Protein AF-A0A0F8JEM4-F1 (afdb_monomer)

Nearest PDB structures (foldseek):
  5ujd-assembly1_B  TM=5.977E-01  e=8.304E-04  Staphylococcus pseudintermedius
  6nr6-assembly1_A  TM=5.386E-01  e=4.909E-03  Staphylococcus pseudintermedius
  8y1j-assembly1_B-2  TM=1.991E-01  e=2.876E+00  Pseudomonas aeruginosa PAO1
  1erh-assembly1_A  TM=2.688E-01  e=7.666E+00  Homo sapiens
  6nf8-assembly1_F  TM=1.540E-01  e=3.456E+00  Bos taurus

InterPro domains:
  IPR008323 Uncharacterised conserved protein UCP033563 [PF06245] (2-148)
  IPR008323 Uncharacterised conserved protein UCP033563 [PTHR36454] (2-217)

pLDDT: mean 83.75, std 14.73, range [36.19, 97.44]

Sequence (221 aa):
MEDGGHIKGFKISDRNVLEEISKKIESFGILLAGDGNHSLAAAKSFWETIKKTVPDNHPARYALVELVNIHDPGLTFEPIHRLVRGINPEKLLERFDAKIVESSLFNSGTECENKPEAGHSIEFITKNRRGFLIFDKPKHDLEVETLDEIIDDYAVEYEHDPEVVEKLGKEPESIGFFLPPLKRNEFFALIKKKGILPRKSFSLGKENEKRYYIEARRIMQ

Structure (mmCIF, N/CA/C/O backbone):
data_AF-A0A0F8JEM4-F1
#
_entry.id   AF-A0A0F8JEM4-F1
#
loop_
_atom_site.group_PDB
_atom_site.id
_atom_site.type_symbol
_atom_site.label_atom_id
_atom_site.label_alt_id
_atom_site.label_comp_id
_atom_site.label_asym_id
_atom_site.label_entity_id
_atom_site.label_seq_id
_atom_site.pdbx_PDB_ins_code
_atom_site.Cartn_x
_atom_site.Cartn_y
_atom_site.Cartn_z
_atom_site.occupancy
_atom_site.B_iso_or_equiv
_atom_site.auth_seq_id
_atom_site.auth_comp_id
_atom_site.auth_asym_id
_atom_site.auth_atom_id
_atom_site.pdbx_PDB_model_num
ATOM 1 N N . MET A 1 1 ? 5.923 25.062 12.310 1.00 50.34 1 MET A N 1
ATOM 2 C CA . MET A 1 1 ? 4.681 25.243 11.534 1.00 50.34 1 MET A CA 1
ATOM 3 C C . MET A 1 1 ? 4.184 26.641 11.820 1.00 50.34 1 MET A C 1
ATOM 5 O O . MET A 1 1 ? 3.419 26.841 12.754 1.00 50.34 1 MET A O 1
ATOM 9 N N . GLU A 1 2 ? 4.726 27.612 11.098 1.00 45.22 2 GLU A N 1
ATOM 10 C CA . GLU A 1 2 ? 4.175 28.966 11.094 1.00 45.22 2 GLU A CA 1
ATOM 11 C C . GLU A 1 2 ? 2.869 28.885 10.276 1.00 45.22 2 GLU A C 1
ATOM 13 O O . GLU A 1 2 ? 2.840 28.187 9.266 1.00 45.22 2 GLU A O 1
ATOM 18 N N . ASP A 1 3 ? 1.769 29.445 10.788 1.00 66.06 3 ASP A N 1
ATOM 19 C CA . ASP A 1 3 ? 0.397 29.416 10.224 1.00 66.06 3 ASP A CA 1
ATOM 20 C C . ASP A 1 3 ? -0.489 28.169 10.467 1.00 66.06 3 ASP A C 1
ATOM 22 O O . ASP A 1 3 ? -1.502 27.969 9.795 1.00 66.06 3 ASP A O 1
ATOM 26 N N . GLY A 1 4 ? -0.189 27.334 11.467 1.00 65.62 4 GLY A N 1
ATOM 27 C CA . GLY A 1 4 ? -1.128 26.297 11.932 1.00 65.62 4 GLY A CA 1
ATOM 28 C C . GLY A 1 4 ? -2.286 26.851 12.778 1.00 65.62 4 GLY A C 1
ATOM 29 O O . GLY A 1 4 ? -2.071 27.642 13.694 1.00 65.62 4 GLY A O 1
ATOM 30 N N . GLY A 1 5 ? -3.524 26.42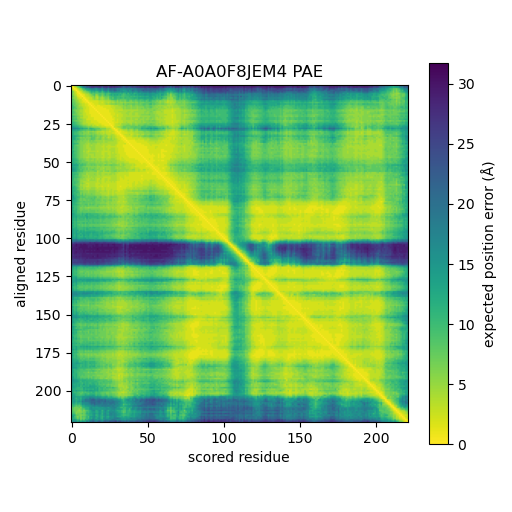4 12.498 1.00 72.12 5 GLY A N 1
ATOM 31 C CA . GLY A 1 5 ? -4.712 26.767 13.292 1.00 72.12 5 GLY A CA 1
ATOM 32 C C . GLY A 1 5 ? -4.868 25.938 14.578 1.00 72.12 5 GLY A C 1
ATOM 33 O O . GLY A 1 5 ? -4.114 25.004 14.836 1.00 72.12 5 GLY A O 1
ATOM 34 N N . HIS A 1 6 ? -5.886 26.259 15.385 1.00 70.94 6 HIS A N 1
ATOM 35 C CA . HIS A 1 6 ? -6.270 25.466 16.560 1.00 70.94 6 HIS A CA 1
ATOM 36 C C . HIS A 1 6 ? -7.566 24.713 16.282 1.00 70.94 6 HIS A C 1
ATOM 38 O O . HIS A 1 6 ? -8.540 25.305 15.817 1.00 70.94 6 HIS A O 1
ATOM 44 N N . ILE A 1 7 ? -7.608 23.435 16.649 1.00 71.38 7 ILE A N 1
ATOM 45 C CA . ILE A 1 7 ? -8.823 22.624 16.568 1.00 71.38 7 ILE A CA 1
ATOM 46 C C . ILE A 1 7 ? -9.380 22.435 17.970 1.00 71.38 7 ILE A C 1
ATOM 48 O O . ILE A 1 7 ? -8.656 22.131 18.918 1.00 71.38 7 ILE A O 1
ATOM 52 N N . LYS A 1 8 ? -10.691 22.632 18.098 1.00 75.25 8 LYS A N 1
ATOM 53 C CA . LYS A 1 8 ? -11.453 22.314 19.303 1.00 75.25 8 LYS A CA 1
ATOM 54 C C . LYS A 1 8 ? -12.477 21.251 18.941 1.00 75.25 8 LYS A C 1
ATOM 56 O O . LYS A 1 8 ? -13.153 21.366 17.924 1.00 75.25 8 LYS A O 1
ATOM 61 N N . GLY A 1 9 ? -12.582 20.235 19.785 1.00 79.62 9 GLY A N 1
ATOM 62 C CA . GLY A 1 9 ? -13.609 19.205 19.698 1.00 79.62 9 GLY A CA 1
ATOM 63 C C . GLY A 1 9 ? -14.521 19.249 20.917 1.00 79.62 9 GLY A C 1
ATOM 64 O O . GLY A 1 9 ? -14.174 19.829 21.948 1.00 79.62 9 GLY A O 1
ATOM 65 N N . PHE A 1 10 ? -15.677 18.603 20.808 1.00 82.38 10 PHE A N 1
ATOM 66 C CA . PHE A 1 10 ? -16.588 18.395 21.926 1.00 82.38 10 PHE A CA 1
ATOM 67 C C . PHE A 1 10 ? -16.647 16.909 22.251 1.00 82.38 10 PHE A C 1
ATOM 69 O O . PHE A 1 10 ? -16.785 16.071 21.361 1.00 82.38 10 PHE A O 1
ATOM 76 N N . LYS A 1 11 ? -16.574 16.577 23.541 1.00 87.00 11 LYS A N 1
ATOM 77 C CA . LYS A 1 11 ? -16.853 15.219 23.998 1.00 87.00 11 LYS A CA 1
ATOM 78 C C . LYS A 1 11 ? -18.361 14.990 23.954 1.00 87.00 11 LYS A C 1
ATOM 80 O O . LYS A 1 11 ? -19.100 15.586 24.738 1.00 87.00 11 LYS A O 1
ATOM 85 N N . ILE A 1 12 ? -18.803 14.074 23.100 1.00 88.56 12 ILE A N 1
ATOM 86 C CA . ILE A 1 12 ? -20.179 13.579 23.136 1.00 88.56 12 ILE A CA 1
ATOM 87 C C . ILE A 1 12 ? -20.345 12.783 24.435 1.00 88.56 12 ILE A C 1
ATOM 89 O O . ILE A 1 12 ? -19.696 11.760 24.636 1.00 88.56 12 ILE A O 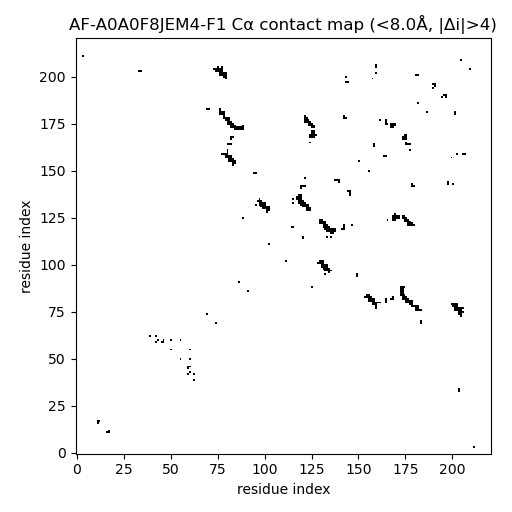1
ATOM 93 N N . SER A 1 13 ? -21.164 13.306 25.347 1.00 93.19 13 SER A N 1
ATOM 94 C CA . SER A 1 13 ? -21.448 12.676 26.648 1.00 93.19 13 SER A CA 1
ATOM 95 C C . SER A 1 13 ? -22.875 12.131 26.738 1.00 93.19 13 SER A C 1
ATOM 97 O O . SER A 1 13 ? -23.207 11.453 27.708 1.00 93.19 13 SER A O 1
ATOM 99 N N . ASP A 1 14 ? -23.712 12.419 25.738 1.00 96.00 14 ASP A N 1
ATOM 100 C CA . ASP A 1 14 ? -25.069 11.890 25.641 1.00 96.00 14 ASP A CA 1
ATOM 101 C C . ASP A 1 14 ? -25.024 10.393 25.311 1.00 96.00 14 ASP A C 1
ATOM 103 O O . ASP A 1 14 ? -24.473 9.974 24.291 1.00 96.00 14 ASP A O 1
ATOM 107 N N . ARG A 1 15 ? -25.603 9.582 26.198 1.00 95.31 15 ARG A N 1
ATOM 108 C CA . ARG A 1 15 ? -25.578 8.124 26.084 1.00 95.31 15 ARG A CA 1
ATOM 109 C C . ARG A 1 15 ? -26.401 7.608 24.905 1.00 95.31 15 ARG A C 1
ATOM 111 O O . ARG A 1 15 ? -25.970 6.654 24.268 1.00 95.31 15 ARG A O 1
ATOM 118 N N . ASN A 1 16 ? -27.534 8.234 24.597 1.00 95.81 16 ASN A N 1
ATOM 119 C CA . ASN A 1 16 ? -28.379 7.817 23.480 1.00 95.81 16 ASN A CA 1
ATOM 120 C C . ASN A 1 16 ? -27.652 8.057 22.154 1.00 95.81 16 ASN A C 1
ATOM 122 O O . ASN A 1 16 ? -27.637 7.179 21.295 1.00 95.81 16 ASN A O 1
ATOM 126 N N . VAL A 1 17 ? -26.977 9.205 22.028 1.00 94.19 17 VAL A N 1
ATOM 127 C CA . VAL A 1 17 ? -26.158 9.522 20.848 1.00 94.19 17 VAL A CA 1
ATOM 128 C C . VAL A 1 17 ? -24.998 8.534 20.705 1.00 94.19 17 VAL A C 1
ATOM 130 O O . VAL A 1 17 ? -24.750 8.027 19.613 1.00 94.19 17 VAL A O 1
ATOM 133 N N . LEU A 1 18 ? -24.295 8.212 21.798 1.00 93.00 18 LEU A N 1
ATOM 134 C CA . LEU A 1 18 ? -23.209 7.225 21.772 1.00 93.00 18 LEU A CA 1
ATOM 135 C C . LEU A 1 18 ? -23.700 5.826 21.374 1.00 93.00 18 LEU A C 1
ATOM 137 O O . LEU A 1 18 ? -23.031 5.145 20.596 1.00 93.00 18 LEU A O 1
ATOM 141 N N . GLU A 1 19 ? -24.858 5.397 21.878 1.00 95.25 19 GLU A N 1
ATOM 142 C CA . GLU A 1 19 ? -25.469 4.116 21.507 1.00 95.25 19 GLU A CA 1
ATOM 143 C C . GLU A 1 19 ? -25.895 4.092 20.032 1.00 95.25 19 GLU A C 1
ATOM 145 O O . GLU A 1 19 ? -25.700 3.081 19.355 1.00 95.25 19 GLU A O 1
ATOM 150 N N . GLU A 1 20 ? -26.428 5.196 19.504 1.00 94.81 20 GLU A N 1
ATOM 151 C CA . GLU A 1 20 ? -26.783 5.314 18.088 1.00 94.81 20 GLU A CA 1
ATOM 152 C C . GLU A 1 20 ? -25.546 5.239 17.183 1.00 94.81 20 GLU A C 1
ATOM 154 O O . GLU A 1 20 ? -25.520 4.444 16.240 1.00 94.81 20 GLU A O 1
ATOM 159 N N . ILE A 1 21 ? -24.494 6.001 17.504 1.00 90.50 21 ILE A N 1
ATOM 160 C CA . ILE A 1 21 ? -23.217 5.968 16.777 1.00 90.50 21 ILE A CA 1
ATOM 161 C C . ILE A 1 21 ? -22.624 4.556 16.814 1.00 90.50 21 ILE A C 1
ATOM 163 O O . ILE A 1 21 ? -22.232 4.032 15.773 1.00 90.50 21 ILE A O 1
ATOM 167 N N . SER A 1 22 ? -22.607 3.914 17.986 1.00 90.00 22 SER A N 1
ATOM 168 C CA . SER A 1 22 ? -22.052 2.564 18.148 1.00 90.00 22 SER A CA 1
ATOM 169 C C . SER A 1 22 ? -22.786 1.549 17.271 1.00 90.00 22 SER A C 1
ATOM 171 O O . SER A 1 22 ? -22.146 0.848 16.492 1.00 90.00 22 SER A O 1
ATOM 173 N N . LYS A 1 23 ? -24.127 1.549 17.287 1.00 92.44 23 LYS A N 1
ATOM 174 C CA . LYS A 1 23 ? -24.943 0.669 16.429 1.00 92.44 23 LYS A CA 1
ATOM 175 C C . LYS A 1 23 ? -24.674 0.892 14.940 1.00 92.44 23 LYS A C 1
ATOM 177 O O . LYS A 1 23 ? -24.667 -0.062 14.164 1.00 92.44 23 LYS A O 1
ATOM 182 N N . LYS A 1 24 ? -24.462 2.143 14.518 1.00 90.50 24 LYS A N 1
ATOM 183 C CA . LYS A 1 24 ? -24.123 2.461 13.123 1.00 90.50 24 LYS A CA 1
ATOM 184 C C . LYS A 1 24 ? -22.737 1.939 12.758 1.00 90.50 24 LYS A C 1
ATOM 186 O O . LYS A 1 24 ? -22.603 1.320 11.707 1.00 90.50 24 LYS A O 1
ATOM 191 N N . ILE A 1 25 ? -21.745 2.114 13.629 1.00 88.88 25 ILE A N 1
ATOM 192 C CA . ILE A 1 25 ? -20.387 1.601 13.407 1.00 88.88 25 ILE A CA 1
ATOM 193 C C . ILE A 1 25 ? -20.387 0.072 13.313 1.00 88.88 25 ILE A C 1
ATOM 195 O O . ILE A 1 25 ? -19.835 -0.478 12.365 1.00 88.88 25 ILE A O 1
ATOM 199 N N . GLU A 1 26 ? -21.074 -0.612 14.228 1.00 87.38 26 GLU A N 1
ATOM 200 C CA . GLU A 1 26 ? -21.223 -2.075 14.209 1.00 87.38 26 GLU A CA 1
ATOM 201 C C . GLU A 1 26 ? -21.906 -2.579 12.926 1.00 87.38 26 GLU A C 1
ATOM 203 O O . GLU A 1 26 ? -21.606 -3.673 12.448 1.00 87.38 26 GLU A O 1
ATOM 208 N N . SER A 1 27 ? -22.778 -1.766 12.318 1.00 88.62 27 SER A N 1
ATOM 209 C CA . SER A 1 27 ? -23.473 -2.116 11.074 1.00 88.62 27 SER A CA 1
ATOM 210 C C . SER A 1 27 ? -22.587 -2.071 9.822 1.00 88.62 27 SER A C 1
ATOM 212 O O . SER A 1 27 ? -22.925 -2.706 8.824 1.00 88.62 27 SER A O 1
ATOM 214 N N . PHE A 1 28 ? -21.441 -1.374 9.862 1.00 80.38 28 PHE A N 1
ATOM 215 C CA . PHE A 1 28 ? -20.513 -1.291 8.724 1.00 80.38 28 PHE A CA 1
ATOM 216 C C . PHE A 1 28 ? -19.722 -2.589 8.486 1.00 80.38 28 PHE A C 1
ATOM 218 O O . PHE A 1 28 ? -19.129 -2.766 7.421 1.00 80.38 28 PHE A O 1
ATOM 225 N N . GLY A 1 29 ? -19.733 -3.525 9.439 1.00 77.81 29 GLY A N 1
ATOM 226 C CA . GLY A 1 29 ? -19.033 -4.799 9.318 1.00 77.81 29 GLY A CA 1
ATOM 227 C C . GLY A 1 29 ? -17.535 -4.671 9.600 1.00 77.81 29 GLY A C 1
ATOM 228 O O . GLY A 1 29 ? -17.131 -4.483 10.744 1.00 77.81 29 GLY A O 1
ATOM 229 N N . ILE A 1 30 ? -16.692 -4.848 8.579 1.00 76.12 30 ILE A N 1
ATOM 230 C CA . ILE A 1 30 ? -15.234 -4.930 8.758 1.00 76.12 30 ILE A CA 1
ATOM 231 C C . ILE A 1 30 ? -14.638 -3.524 8.850 1.00 76.12 30 ILE A C 1
ATOM 233 O O . ILE A 1 30 ? -14.682 -2.762 7.886 1.00 76.12 30 ILE A O 1
ATOM 237 N N . LEU A 1 31 ? -14.008 -3.222 9.985 1.00 85.00 31 LEU A N 1
ATOM 238 C CA . LEU A 1 31 ? -13.128 -2.066 10.134 1.00 85.00 31 LEU A CA 1
ATOM 239 C C . LEU A 1 31 ? -11.699 -2.457 9.760 1.00 85.00 31 LEU A C 1
ATOM 241 O O . LEU A 1 31 ? -11.199 -3.503 10.178 1.00 85.00 31 LEU A O 1
ATOM 245 N N . LEU A 1 32 ? -11.043 -1.604 8.979 1.00 83.31 32 LEU A N 1
ATOM 246 C CA . LEU A 1 32 ? -9.670 -1.805 8.531 1.00 83.31 32 LEU A CA 1
ATOM 247 C C . LEU A 1 32 ? -8.767 -0.753 9.167 1.00 83.31 32 LEU A C 1
ATOM 249 O O . LEU A 1 32 ? -9.086 0.434 9.158 1.00 83.31 32 LEU A O 1
ATOM 253 N N . ALA A 1 33 ? -7.625 -1.190 9.691 1.00 85.25 33 ALA A N 1
ATOM 254 C CA . ALA A 1 33 ? -6.566 -0.280 10.101 1.00 85.25 33 ALA A CA 1
ATOM 255 C C . ALA A 1 33 ? -5.843 0.231 8.843 1.00 85.25 33 ALA A C 1
ATOM 257 O O . ALA A 1 33 ? -5.022 -0.475 8.255 1.00 85.25 33 ALA A O 1
ATOM 258 N N . GLY A 1 34 ? -6.213 1.434 8.393 1.00 77.31 34 GLY A N 1
ATOM 259 C CA . GLY A 1 34 ? -5.645 2.064 7.195 1.00 77.31 34 GLY A CA 1
ATOM 260 C C . GLY A 1 34 ? -4.253 2.661 7.419 1.00 77.31 34 GLY A C 1
ATOM 261 O O . GLY A 1 34 ? -3.388 2.530 6.560 1.00 77.31 34 GLY A O 1
ATOM 262 N N . ASP A 1 35 ? -4.023 3.256 8.590 1.00 79.19 35 ASP A N 1
ATOM 263 C CA . ASP A 1 35 ? -2.727 3.774 9.036 1.00 79.19 35 ASP A CA 1
ATOM 264 C C . ASP A 1 35 ? -2.530 3.486 10.537 1.00 79.19 35 ASP A C 1
ATOM 266 O O . ASP A 1 35 ? -3.470 3.123 11.247 1.00 79.19 35 ASP A O 1
ATOM 270 N N . GLY A 1 36 ? -1.294 3.583 11.028 1.00 82.38 36 GLY A N 1
ATOM 271 C CA . GLY A 1 36 ? -0.964 3.344 12.434 1.00 82.38 36 GLY A CA 1
ATOM 272 C C . GLY A 1 36 ? -0.822 1.867 12.810 1.00 82.38 36 GLY A C 1
ATOM 273 O O . GLY A 1 36 ? -0.839 1.540 13.994 1.00 82.38 36 GLY A O 1
ATOM 274 N N . ASN A 1 37 ? -0.628 0.966 11.839 1.00 85.56 37 ASN A N 1
ATOM 275 C CA . ASN A 1 37 ? -0.487 -0.480 12.078 1.00 85.56 37 ASN A CA 1
ATOM 276 C C . ASN A 1 37 ? 0.595 -0.824 13.120 1.00 85.56 37 ASN A C 1
ATOM 278 O O . ASN A 1 37 ? 0.366 -1.652 14.001 1.00 85.56 37 ASN A O 1
ATOM 282 N N . HIS A 1 38 ? 1.755 -0.159 13.066 1.00 86.75 38 HIS A N 1
ATOM 283 C CA . HIS A 1 38 ? 2.831 -0.355 14.046 1.00 86.75 38 HIS A CA 1
ATOM 284 C C . HIS A 1 38 ? 2.439 0.150 15.441 1.00 86.75 38 HIS A C 1
ATOM 286 O O . HIS A 1 38 ? 2.662 -0.546 16.430 1.00 86.75 38 HIS A O 1
ATOM 292 N N . SER A 1 39 ? 1.804 1.323 15.522 1.00 89.06 39 SER A N 1
ATOM 293 C CA . SER A 1 39 ? 1.320 1.905 16.779 1.00 89.06 39 SER A CA 1
ATOM 294 C C . SER A 1 39 ? 0.246 1.031 17.427 1.00 89.06 39 SER A C 1
ATOM 296 O O . SER A 1 39 ? 0.306 0.762 18.625 1.00 89.06 39 SER A O 1
ATOM 298 N N . LEU A 1 40 ? -0.699 0.520 16.632 1.00 91.69 40 LEU A N 1
ATOM 299 C CA . LEU A 1 40 ? -1.748 -0.385 17.094 1.00 91.69 40 LEU A CA 1
ATOM 300 C C . LEU A 1 40 ? -1.167 -1.726 17.569 1.00 91.69 40 LEU A C 1
ATOM 302 O O . LEU A 1 40 ? -1.570 -2.238 18.615 1.00 91.69 40 LEU A O 1
ATOM 306 N N . ALA A 1 41 ? -0.184 -2.275 16.848 1.00 91.94 41 ALA A N 1
ATOM 307 C CA . ALA A 1 41 ? 0.519 -3.489 17.256 1.00 91.94 41 ALA A CA 1
ATOM 308 C C . ALA A 1 41 ? 1.289 -3.297 18.575 1.00 91.94 41 ALA A C 1
ATOM 310 O O . ALA A 1 41 ? 1.207 -4.149 19.462 1.00 91.94 41 ALA A O 1
ATOM 311 N N . ALA A 1 42 ? 1.981 -2.165 18.739 1.00 93.50 42 ALA A N 1
ATOM 312 C CA . ALA A 1 42 ? 2.683 -1.821 19.973 1.00 93.50 42 ALA A CA 1
ATOM 313 C C . ALA A 1 42 ? 1.714 -1.654 21.157 1.00 93.50 42 ALA A C 1
ATOM 315 O O . ALA A 1 42 ? 1.938 -2.239 22.218 1.00 93.50 42 ALA A O 1
ATOM 316 N N . ALA A 1 43 ? 0.602 -0.935 20.963 1.00 94.19 43 ALA A N 1
ATOM 317 C CA . ALA A 1 43 ? -0.440 -0.769 21.978 1.00 94.19 43 ALA A CA 1
ATOM 318 C C . ALA A 1 43 ? -1.028 -2.120 22.414 1.00 94.19 43 ALA A C 1
ATOM 320 O O . ALA A 1 43 ? -1.155 -2.391 23.610 1.00 94.19 43 ALA A O 1
ATOM 321 N N . LYS A 1 44 ? -1.301 -3.014 21.455 1.00 95.12 44 LYS A N 1
ATOM 322 C CA . LYS A 1 44 ? -1.746 -4.382 21.741 1.00 95.12 44 LYS A CA 1
ATOM 323 C C . LYS A 1 44 ? -0.705 -5.162 22.545 1.00 95.12 44 LYS A C 1
ATOM 325 O O . LYS A 1 44 ? -1.063 -5.796 23.532 1.00 95.12 44 LYS A O 1
ATOM 330 N N . SER A 1 45 ? 0.571 -5.114 22.157 1.00 96.38 45 SER A N 1
ATOM 331 C CA . SER A 1 45 ? 1.652 -5.797 22.885 1.00 96.38 45 SER A CA 1
ATOM 332 C C . SER A 1 45 ? 1.769 -5.308 24.332 1.00 96.38 45 SER A C 1
ATOM 334 O O . SER A 1 45 ? 1.978 -6.101 25.253 1.00 96.38 45 SER A O 1
ATOM 336 N N . PHE A 1 46 ? 1.606 -4.003 24.548 1.00 95.38 46 PHE A N 1
ATOM 337 C CA . PHE A 1 46 ? 1.584 -3.424 25.884 1.00 95.38 46 PHE A CA 1
ATOM 338 C C . PHE A 1 46 ? 0.384 -3.926 26.700 1.00 95.38 46 PHE A C 1
ATOM 340 O O . PHE A 1 46 ? 0.567 -4.402 27.821 1.00 95.38 46 PHE A O 1
ATOM 347 N N . TRP A 1 47 ? -0.824 -3.906 26.126 1.00 96.88 47 TRP A N 1
ATOM 348 C CA . TRP A 1 47 ? -2.022 -4.452 26.772 1.00 96.88 47 TRP A CA 1
ATOM 349 C C . TRP A 1 47 ? -1.843 -5.918 27.181 1.00 96.88 47 TRP A C 1
ATOM 351 O O . TRP A 1 47 ? -2.120 -6.278 28.323 1.00 96.88 47 TRP A O 1
ATOM 361 N N . GLU A 1 48 ? -1.311 -6.754 26.288 1.00 97.12 48 GLU A N 1
ATOM 362 C CA . GLU A 1 48 ? -1.037 -8.170 26.560 1.00 97.12 48 GLU A CA 1
ATOM 363 C C . GLU A 1 48 ? -0.112 -8.383 27.769 1.00 97.12 48 GLU A C 1
ATOM 365 O O . GLU A 1 48 ? -0.275 -9.361 28.502 1.00 97.12 48 GLU A O 1
ATOM 370 N N . THR A 1 49 ? 0.803 -7.442 28.021 1.00 97.31 49 THR A N 1
ATOM 371 C CA . THR A 1 49 ? 1.727 -7.482 29.162 1.00 97.31 49 THR A CA 1
ATOM 372 C C . THR A 1 49 ? 1.022 -7.176 30.487 1.00 97.31 49 THR A C 1
ATOM 374 O O . THR A 1 49 ? 1.300 -7.822 31.496 1.00 97.31 49 THR A O 1
ATOM 377 N N . ILE A 1 50 ? 0.092 -6.215 30.501 1.00 97.19 50 ILE A N 1
ATOM 378 C CA . ILE A 1 50 ? -0.527 -5.718 31.743 1.00 97.19 50 ILE A CA 1
ATOM 379 C C . ILE A 1 50 ? -1.914 -6.299 32.035 1.00 97.19 50 ILE A C 1
ATOM 381 O O . ILE A 1 50 ? -2.374 -6.217 33.167 1.00 97.19 50 ILE A O 1
ATOM 385 N N . LYS A 1 51 ? -2.601 -6.911 31.063 1.00 97.06 51 LYS A N 1
ATOM 386 C CA . LYS A 1 51 ? -4.023 -7.295 31.195 1.00 97.06 51 LYS A CA 1
ATOM 387 C C . LYS A 1 51 ? -4.350 -8.241 32.355 1.00 97.06 51 LYS A C 1
ATOM 389 O O . LYS A 1 51 ? -5.499 -8.331 32.756 1.00 97.06 51 LYS A O 1
ATOM 394 N N . LYS A 1 52 ? -3.360 -8.968 32.887 1.00 97.00 52 LYS A N 1
ATOM 395 C CA . LYS A 1 52 ? -3.528 -9.856 34.055 1.00 97.00 52 LYS A CA 1
ATOM 396 C C . LYS A 1 52 ? -3.381 -9.132 35.398 1.00 97.00 52 LYS A C 1
ATOM 398 O O . LYS A 1 52 ? -3.716 -9.710 36.425 1.00 97.00 52 LYS A O 1
ATOM 403 N N . THR A 1 53 ? -2.837 -7.915 35.403 1.00 97.06 53 THR A N 1
ATOM 404 C CA . THR A 1 53 ? -2.528 -7.135 36.612 1.00 97.06 53 THR A CA 1
ATOM 405 C C . THR A 1 53 ? -3.424 -5.911 36.778 1.00 97.06 53 THR A C 1
ATOM 407 O O . THR A 1 53 ? -3.381 -5.262 37.821 1.00 97.06 53 THR A O 1
ATOM 410 N N . VAL A 1 54 ? -4.249 -5.601 35.777 1.00 97.00 54 VAL A N 1
ATOM 411 C CA . VAL A 1 54 ? -5.181 -4.470 35.786 1.00 97.00 54 VAL A CA 1
ATOM 412 C C . VAL A 1 54 ? -6.614 -4.940 35.524 1.00 97.00 54 VAL A C 1
ATOM 414 O O . VAL A 1 54 ? -6.805 -6.006 34.938 1.00 97.00 54 VAL A O 1
ATOM 417 N N . PRO A 1 55 ? -7.636 -4.162 35.927 1.00 96.19 55 PRO A N 1
ATOM 418 C CA . PRO A 1 55 ? -9.022 -4.467 35.598 1.00 96.19 55 PRO A CA 1
ATOM 419 C C . PRO A 1 55 ? -9.280 -4.515 34.090 1.00 96.19 55 PRO A C 1
ATOM 421 O O . PRO A 1 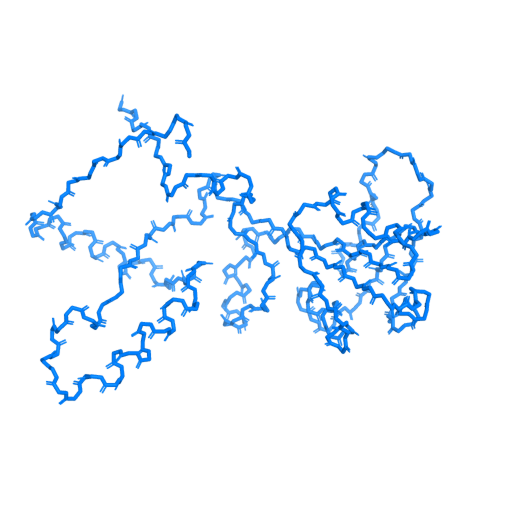55 ? -8.689 -3.774 33.305 1.00 96.19 55 PRO A O 1
ATOM 424 N N . ASP A 1 56 ? -10.267 -5.312 33.700 1.00 91.44 56 ASP A N 1
ATOM 425 C CA . ASP A 1 56 ? -10.681 -5.501 32.310 1.00 91.44 56 ASP A CA 1
ATOM 426 C C . ASP A 1 56 ? -11.115 -4.215 31.593 1.00 91.44 56 ASP A C 1
ATOM 428 O O . ASP A 1 56 ? -11.086 -4.162 30.368 1.00 91.44 56 ASP A O 1
ATOM 432 N N . ASN A 1 57 ? -11.532 -3.181 32.321 1.00 92.44 57 ASN A N 1
ATOM 433 C CA . ASN A 1 57 ? -11.950 -1.891 31.770 1.00 92.44 57 ASN A CA 1
ATOM 434 C C . ASN A 1 57 ? -10.827 -0.837 31.768 1.00 92.44 57 ASN A C 1
ATOM 436 O O . ASN A 1 57 ? -11.102 0.342 31.541 1.00 92.44 57 ASN A O 1
ATOM 440 N N . HIS A 1 58 ? -9.579 -1.238 32.025 1.00 95.94 58 HIS A N 1
ATOM 441 C CA . HIS A 1 58 ? -8.434 -0.336 32.024 1.00 95.94 58 HIS A CA 1
ATOM 442 C C . HIS A 1 58 ? -8.283 0.371 30.657 1.00 95.94 58 HIS A C 1
ATOM 444 O O . HIS A 1 58 ? -8.390 -0.294 29.623 1.00 95.94 58 HIS A O 1
ATOM 450 N N . PRO A 1 59 ? -7.981 1.687 30.604 1.00 93.62 59 PRO A N 1
ATOM 451 C CA . PRO A 1 59 ? -7.923 2.450 29.350 1.00 93.62 59 PRO A CA 1
ATOM 452 C C . PRO A 1 59 ? -7.007 1.853 28.276 1.00 93.62 59 PRO A C 1
ATOM 454 O O . PRO A 1 59 ? -7.332 1.909 27.098 1.00 93.62 59 PRO A O 1
ATOM 457 N N . ALA A 1 60 ? -5.904 1.218 28.682 1.00 93.88 60 ALA A N 1
ATOM 458 C CA . ALA A 1 60 ? -4.963 0.553 27.775 1.00 93.88 60 ALA A CA 1
ATOM 459 C C . ALA A 1 60 ? -5.551 -0.637 26.987 1.00 93.88 60 ALA A C 1
ATOM 461 O O . ALA A 1 60 ? -4.913 -1.103 26.049 1.00 93.88 60 ALA A O 1
ATOM 462 N N . ARG A 1 61 ? -6.743 -1.137 27.346 1.00 94.75 61 ARG A N 1
ATOM 463 C CA . ARG A 1 61 ? -7.477 -2.127 26.539 1.00 94.75 61 ARG A CA 1
ATOM 464 C C . ARG A 1 61 ? -7.986 -1.540 25.223 1.00 94.75 61 ARG A C 1
ATOM 466 O O . ARG A 1 61 ? -8.251 -2.284 24.281 1.00 94.75 61 ARG A O 1
ATOM 473 N N . TYR A 1 62 ? -8.153 -0.225 25.169 1.00 92.31 62 TYR A N 1
ATOM 474 C CA . TYR A 1 62 ? -8.719 0.481 24.034 1.00 92.31 62 TYR A CA 1
ATOM 475 C C . TYR A 1 62 ? -7.616 1.223 23.280 1.00 92.31 62 TYR A C 1
ATOM 477 O O . TYR A 1 62 ? -6.679 1.750 23.879 1.00 92.31 62 TYR A O 1
ATOM 485 N N . ALA A 1 63 ? -7.747 1.287 21.959 1.00 91.38 63 ALA A N 1
ATOM 486 C CA . ALA A 1 63 ? -6.940 2.157 21.118 1.00 91.38 63 ALA A CA 1
ATOM 487 C C . ALA A 1 63 ? -7.801 3.336 20.666 1.00 91.38 63 ALA A C 1
ATOM 489 O O . ALA A 1 63 ? -8.952 3.149 20.266 1.00 91.38 63 ALA A O 1
ATOM 490 N N . LEU A 1 64 ? -7.246 4.546 20.730 1.00 88.44 64 LEU A N 1
ATOM 491 C CA . LEU A 1 64 ? -7.864 5.697 20.088 1.00 88.44 64 LEU A CA 1
ATOM 492 C C . LEU A 1 64 ? -7.720 5.532 18.575 1.00 88.44 64 LEU A C 1
ATOM 494 O O . LEU A 1 64 ? -6.619 5.283 18.086 1.00 88.44 64 LEU A O 1
ATOM 498 N N . VAL A 1 65 ? -8.830 5.664 17.858 1.00 87.94 65 VAL A N 1
ATOM 499 C CA . VAL A 1 65 ? -8.874 5.550 16.401 1.00 87.94 65 VAL A CA 1
ATOM 500 C C . VAL A 1 65 ? -9.603 6.743 15.807 1.00 87.94 65 VAL A C 1
ATOM 502 O O . VAL A 1 65 ? -10.510 7.302 16.424 1.00 87.94 65 VAL A O 1
ATOM 505 N N . GLU A 1 66 ? -9.222 7.090 14.587 1.00 86.31 66 GLU A N 1
ATOM 506 C CA . GLU A 1 66 ? -9.993 7.965 13.718 1.00 86.31 66 GLU A CA 1
ATOM 507 C C . GLU A 1 66 ? -10.746 7.097 12.711 1.00 86.31 66 GLU A C 1
ATOM 509 O O . GLU A 1 66 ? -10.148 6.274 12.013 1.00 86.31 66 GLU A O 1
ATOM 514 N N . LEU A 1 67 ? -12.071 7.240 12.664 1.00 85.94 67 LEU A N 1
ATOM 515 C CA . LEU A 1 67 ? -12.889 6.507 11.708 1.00 85.94 67 LEU A CA 1
ATOM 516 C C . LEU A 1 67 ? -12.994 7.314 10.415 1.00 85.94 67 LEU A C 1
ATOM 518 O O . LEU A 1 67 ? -13.643 8.358 10.380 1.00 85.94 67 LEU A O 1
ATOM 522 N N . VAL A 1 68 ? -12.381 6.797 9.353 1.00 84.31 68 VAL A N 1
ATOM 523 C CA . VAL A 1 68 ? -12.319 7.458 8.047 1.00 84.31 68 VAL A CA 1
ATOM 524 C C . VAL A 1 68 ? -13.199 6.722 7.042 1.00 84.31 68 VAL A C 1
ATOM 526 O O . VAL A 1 68 ? -13.159 5.495 6.931 1.00 84.31 68 VAL A O 1
ATOM 529 N N . ASN A 1 69 ? -13.983 7.477 6.271 1.00 83.31 69 ASN A N 1
ATOM 530 C CA . ASN A 1 69 ? -14.678 6.937 5.109 1.00 83.31 69 ASN A CA 1
ATOM 531 C C . ASN A 1 69 ? -13.689 6.805 3.945 1.00 83.31 69 ASN A C 1
ATOM 533 O O . ASN A 1 69 ? -13.299 7.807 3.352 1.00 83.31 69 ASN A O 1
ATOM 537 N N . ILE A 1 70 ? -13.321 5.579 3.567 1.00 81.06 70 ILE A N 1
ATOM 538 C CA . ILE A 1 70 ? -12.359 5.366 2.473 1.00 81.06 70 ILE A CA 1
ATOM 539 C C . ILE A 1 70 ? -12.874 5.819 1.096 1.00 81.06 70 ILE A C 1
ATOM 541 O O . ILE A 1 70 ? -12.107 5.936 0.141 1.00 81.06 70 ILE A O 1
ATOM 545 N N . HIS A 1 71 ? -14.185 6.041 0.980 1.00 80.06 71 HIS A N 1
ATOM 546 C CA . HIS A 1 71 ? -14.811 6.571 -0.226 1.00 80.06 71 HIS A CA 1
ATOM 547 C C . HIS A 1 71 ? -14.797 8.103 -0.271 1.00 80.06 71 HIS A C 1
ATOM 549 O O . HIS A 1 71 ? -15.252 8.670 -1.263 1.00 80.06 71 HIS A O 1
ATOM 555 N N . ASP A 1 72 ? -14.283 8.779 0.763 1.00 82.00 72 ASP A N 1
ATOM 556 C CA . ASP A 1 72 ? -14.141 10.231 0.750 1.00 82.00 72 ASP A CA 1
ATOM 557 C C . ASP A 1 72 ? -13.221 10.658 -0.412 1.00 82.00 72 ASP A C 1
ATOM 559 O O . ASP A 1 72 ? -12.120 10.116 -0.567 1.00 82.00 72 ASP A O 1
ATOM 563 N N . PRO A 1 73 ? -13.640 11.599 -1.276 1.00 78.81 73 PRO A N 1
ATOM 564 C CA . PRO A 1 73 ? -12.821 12.047 -2.399 1.00 78.81 73 PRO A CA 1
ATOM 565 C C . PRO A 1 73 ? -11.482 12.650 -1.955 1.00 78.81 73 PRO A C 1
ATOM 567 O O . PRO A 1 73 ? -10.519 12.546 -2.712 1.00 78.81 73 PRO A O 1
ATOM 570 N N . GLY A 1 74 ? -11.412 13.216 -0.745 1.00 77.00 74 GLY A N 1
ATOM 571 C CA . GLY A 1 74 ? -10.202 13.763 -0.133 1.00 77.00 74 GLY A CA 1
ATOM 572 C C . GLY A 1 74 ? -9.200 12.715 0.352 1.00 77.00 74 GLY A C 1
ATOM 573 O O . GLY A 1 74 ? -8.079 13.080 0.679 1.00 77.00 74 GLY A O 1
ATOM 574 N N . LEU A 1 75 ? -9.560 11.428 0.370 1.00 77.94 75 LEU A N 1
ATOM 575 C CA . LEU A 1 75 ? -8.623 10.348 0.666 1.00 77.94 75 LEU A CA 1
ATOM 576 C C . LEU A 1 75 ? -8.112 9.727 -0.638 1.00 77.94 75 LEU A C 1
ATOM 578 O O . LEU A 1 75 ? -8.853 9.028 -1.335 1.00 77.94 75 LEU A O 1
ATOM 582 N N . THR A 1 76 ? -6.848 9.965 -0.979 1.00 81.75 76 THR A N 1
ATOM 583 C CA . THR A 1 76 ? -6.203 9.343 -2.142 1.00 81.75 76 THR A CA 1
ATOM 584 C C . THR A 1 76 ? -5.340 8.152 -1.731 1.00 81.75 76 THR A C 1
ATOM 586 O O . THR A 1 76 ? -4.737 8.141 -0.657 1.00 81.75 76 THR A O 1
ATOM 589 N N . PHE A 1 77 ? -5.317 7.119 -2.580 1.00 85.50 77 PHE A N 1
ATOM 590 C CA . PHE A 1 77 ? -4.362 6.018 -2.477 1.00 85.50 77 PHE A CA 1
ATOM 591 C C . PHE A 1 77 ? -3.195 6.329 -3.402 1.00 85.50 77 PHE A C 1
ATOM 593 O O . PHE A 1 77 ? -3.302 6.155 -4.616 1.00 85.50 77 PHE A O 1
ATOM 600 N N . GLU A 1 78 ? -2.104 6.804 -2.820 1.00 87.62 78 GLU A N 1
ATOM 601 C CA . GLU A 1 78 ? -0.886 7.099 -3.564 1.00 87.62 78 GLU A CA 1
ATOM 602 C C . GLU A 1 78 ? 0.005 5.849 -3.587 1.00 87.62 78 GLU A C 1
ATOM 604 O O . GLU A 1 78 ? 0.171 5.199 -2.546 1.00 87.62 78 GLU A O 1
ATOM 609 N N . PRO A 1 79 ? 0.573 5.467 -4.741 1.00 90.62 79 PRO A N 1
ATOM 610 C CA . PRO A 1 79 ? 1.535 4.377 -4.795 1.00 90.62 79 PRO A CA 1
ATOM 611 C C . PRO A 1 79 ? 2.796 4.735 -3.998 1.00 90.62 79 PRO A C 1
ATOM 613 O O . PRO A 1 79 ? 3.103 5.899 -3.749 1.00 90.62 79 PRO A O 1
ATOM 616 N N . ILE A 1 80 ? 3.540 3.712 -3.588 1.00 92.62 80 ILE A N 1
ATOM 617 C CA . ILE A 1 80 ? 4.883 3.889 -3.032 1.00 92.62 80 ILE A CA 1
ATOM 618 C C . ILE A 1 80 ? 5.844 3.282 -4.036 1.00 92.62 80 ILE A C 1
ATOM 620 O O . ILE A 1 80 ? 5.861 2.071 -4.219 1.00 92.62 80 ILE A O 1
ATOM 624 N N . HIS A 1 81 ? 6.620 4.111 -4.707 1.00 95.56 81 HIS A N 1
ATOM 625 C CA . HIS A 1 81 ? 7.585 3.701 -5.712 1.00 95.56 81 HIS A CA 1
ATOM 626 C C . HIS A 1 81 ? 8.822 3.051 -5.076 1.00 95.56 81 HIS A C 1
ATOM 628 O O . HIS A 1 81 ? 9.036 3.148 -3.863 1.00 95.56 81 HIS A O 1
ATOM 634 N N . ARG A 1 82 ? 9.619 2.347 -5.889 1.00 96.69 82 ARG A N 1
ATOM 635 C CA . ARG A 1 82 ? 10.834 1.652 -5.435 1.00 96.69 82 ARG A CA 1
ATOM 636 C C . ARG A 1 82 ? 12.059 2.235 -6.113 1.00 96.69 82 ARG A C 1
ATOM 638 O O . ARG A 1 82 ? 12.043 2.464 -7.320 1.00 96.69 82 ARG A O 1
ATOM 645 N N . LEU A 1 83 ? 13.130 2.413 -5.356 1.00 96.69 83 LEU A N 1
ATOM 646 C CA . LEU A 1 83 ? 14.442 2.758 -5.882 1.00 96.69 83 LEU A CA 1
ATOM 647 C C . LEU A 1 83 ? 15.453 1.724 -5.386 1.00 96.69 83 LEU A C 1
ATOM 649 O O . LEU A 1 83 ? 15.509 1.424 -4.196 1.00 96.69 83 LEU A O 1
ATOM 653 N N . VAL A 1 84 ? 16.246 1.171 -6.299 1.00 96.75 84 VAL A N 1
ATOM 654 C CA . VAL A 1 84 ? 17.304 0.207 -5.977 1.00 96.75 84 VAL A CA 1
ATOM 655 C C . VAL A 1 84 ? 18.633 0.775 -6.455 1.00 96.75 84 VAL A C 1
ATOM 657 O O . VAL A 1 84 ? 18.746 1.186 -7.610 1.00 96.75 84 VAL A O 1
ATOM 660 N N . ARG A 1 85 ? 19.629 0.813 -5.565 1.00 94.44 85 ARG A N 1
ATOM 661 C CA . ARG A 1 85 ? 20.954 1.412 -5.803 1.00 94.44 85 ARG A CA 1
ATOM 662 C C . ARG A 1 85 ? 22.077 0.390 -5.660 1.00 94.44 85 ARG A C 1
ATOM 664 O O . ARG A 1 85 ? 21.911 -0.642 -5.013 1.00 94.44 85 ARG A O 1
ATOM 671 N N . GLY A 1 86 ? 23.246 0.725 -6.203 1.00 93.44 86 GLY A N 1
ATOM 672 C CA . GLY A 1 86 ? 24.462 -0.083 -6.083 1.00 93.44 86 GLY A CA 1
ATOM 673 C C . GLY A 1 86 ? 24.378 -1.401 -6.853 1.00 93.44 86 GLY A C 1
ATOM 674 O O . GLY A 1 86 ? 25.000 -2.389 -6.464 1.00 93.44 86 GLY A O 1
ATOM 675 N N . ILE A 1 87 ? 23.574 -1.434 -7.919 1.00 94.06 87 ILE A N 1
ATOM 676 C CA . ILE A 1 87 ? 23.348 -2.622 -8.745 1.00 94.06 87 ILE A CA 1
ATOM 677 C C . ILE A 1 87 ? 23.598 -2.314 -10.215 1.00 94.06 87 ILE A C 1
ATOM 679 O O . ILE A 1 87 ? 23.602 -1.164 -10.639 1.00 94.06 87 ILE A O 1
ATOM 683 N N . ASN A 1 88 ? 23.790 -3.357 -11.022 1.00 94.75 88 ASN A N 1
ATOM 684 C CA . ASN A 1 88 ? 23.770 -3.219 -12.474 1.00 94.75 88 ASN A CA 1
ATOM 685 C C . ASN A 1 88 ? 22.307 -3.317 -12.955 1.00 94.75 88 ASN A C 1
ATOM 687 O O . ASN A 1 88 ? 21.742 -4.412 -12.862 1.00 94.75 88 ASN A O 1
ATOM 691 N N . PRO A 1 89 ? 21.695 -2.228 -13.468 1.00 94.19 89 PRO A N 1
ATOM 692 C CA . PRO A 1 89 ? 20.275 -2.227 -13.819 1.00 94.19 89 PRO A CA 1
ATOM 693 C C . PRO A 1 89 ? 19.924 -3.234 -14.907 1.00 94.19 89 PRO A C 1
ATOM 695 O O . PRO A 1 89 ? 18.890 -3.881 -14.820 1.00 94.19 89 PRO A O 1
ATOM 698 N N . GLU A 1 90 ? 20.808 -3.431 -15.885 1.00 93.19 90 GLU A N 1
ATOM 699 C CA . GLU A 1 90 ? 20.594 -4.378 -16.983 1.00 93.19 90 GLU A CA 1
ATOM 700 C C . GLU A 1 90 ? 20.510 -5.814 -16.460 1.00 93.19 90 GLU A C 1
ATOM 702 O O . GLU A 1 90 ? 19.577 -6.543 -16.784 1.00 93.19 90 GLU A O 1
ATOM 707 N N . LYS A 1 91 ? 21.419 -6.187 -15.549 1.00 93.94 91 LYS A N 1
ATOM 708 C CA . LYS A 1 91 ? 21.384 -7.508 -14.905 1.00 93.94 91 LYS A CA 1
ATOM 709 C C . LYS A 1 91 ? 20.132 -7.714 -14.062 1.00 93.94 91 LYS A C 1
ATOM 711 O O . LYS A 1 91 ? 19.665 -8.841 -13.958 1.00 93.94 91 LYS A O 1
ATOM 716 N N . LEU A 1 92 ? 19.622 -6.662 -13.417 1.00 94.25 92 LEU A N 1
ATOM 717 C CA . LEU A 1 92 ? 18.377 -6.763 -12.659 1.00 94.25 92 LEU A CA 1
ATOM 718 C C . LEU A 1 92 ? 17.177 -6.906 -13.602 1.00 94.25 92 LEU A C 1
ATOM 720 O O . LEU A 1 92 ? 16.331 -7.762 -13.367 1.00 94.25 92 LEU A O 1
ATOM 724 N N . LEU A 1 93 ? 17.136 -6.127 -14.687 1.00 93.56 93 LEU A N 1
ATOM 725 C CA . LEU A 1 93 ? 16.093 -6.203 -15.710 1.00 93.56 93 LEU A CA 1
ATOM 726 C C . LEU A 1 93 ? 16.013 -7.598 -16.353 1.00 93.56 93 LEU A C 1
ATOM 728 O O . LEU A 1 93 ? 14.916 -8.097 -16.573 1.00 93.56 93 LEU A O 1
ATOM 732 N N . GLU A 1 94 ? 17.151 -8.263 -16.570 1.00 92.88 94 GLU A N 1
ATOM 733 C CA . GLU A 1 94 ? 17.221 -9.649 -17.063 1.00 92.88 94 GLU A CA 1
ATOM 734 C C . GLU A 1 94 ? 16.607 -10.690 -16.108 1.00 92.88 94 GLU A C 1
ATOM 736 O O . GLU A 1 94 ? 16.267 -11.789 -16.546 1.00 92.88 94 GLU A O 1
ATOM 741 N N . ARG A 1 95 ? 16.454 -10.383 -14.808 1.00 93.06 95 ARG A N 1
ATOM 742 C CA . ARG A 1 95 ? 15.813 -11.304 -13.847 1.00 93.06 95 ARG A CA 1
ATOM 743 C C . ARG A 1 95 ? 14.292 -11.321 -13.970 1.00 93.06 95 ARG A 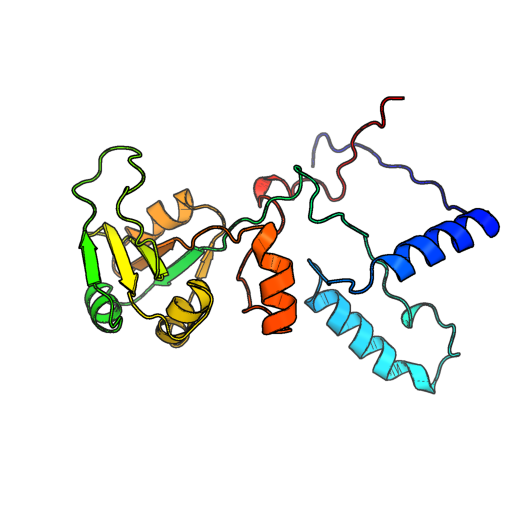C 1
ATOM 745 O O . ARG A 1 95 ? 13.670 -12.260 -13.476 1.00 93.06 95 ARG A O 1
ATOM 752 N N . PHE A 1 96 ? 13.692 -10.305 -14.587 1.00 91.38 96 PHE A N 1
ATOM 753 C CA . PHE A 1 96 ? 12.250 -10.265 -14.793 1.00 91.38 96 PHE A CA 1
ATOM 754 C C . PHE A 1 96 ? 11.876 -11.114 -16.008 1.00 91.38 96 PHE A C 1
ATOM 756 O O . PHE A 1 96 ? 12.298 -10.829 -17.127 1.00 91.38 96 PHE A O 1
ATOM 763 N N . ASP A 1 97 ? 11.018 -12.115 -15.804 1.00 89.12 97 ASP A N 1
ATOM 764 C CA . ASP A 1 97 ? 10.343 -12.841 -16.891 1.00 89.12 97 ASP A CA 1
ATOM 765 C C . ASP A 1 97 ? 9.207 -11.974 -17.468 1.00 89.12 97 ASP A C 1
ATOM 767 O O . ASP A 1 97 ? 8.018 -12.265 -17.331 1.00 89.12 97 ASP A O 1
ATOM 771 N N . ALA A 1 98 ? 9.591 -10.817 -18.011 1.00 89.50 98 ALA A N 1
ATOM 772 C CA . ALA A 1 98 ? 8.705 -9.773 -18.498 1.00 89.50 98 ALA A CA 1
ATOM 773 C C . ALA A 1 98 ? 9.133 -9.314 -19.888 1.00 89.50 98 ALA A C 1
ATOM 775 O O . ALA A 1 98 ? 10.320 -9.226 -20.214 1.00 89.50 98 ALA A O 1
ATOM 776 N N . LYS A 1 99 ? 8.154 -8.929 -20.703 1.00 90.00 99 LYS A N 1
ATOM 777 C CA . LYS A 1 99 ? 8.437 -8.245 -21.958 1.00 90.00 99 LYS A CA 1
ATOM 778 C C . LYS A 1 99 ? 8.814 -6.800 -21.648 1.00 90.00 99 LYS A C 1
ATOM 780 O O . LYS A 1 99 ? 7.994 -6.044 -21.130 1.00 90.00 99 LYS A O 1
ATOM 785 N N . ILE A 1 100 ? 10.035 -6.411 -22.009 1.00 90.56 100 ILE A N 1
ATOM 786 C CA . ILE A 1 100 ? 10.482 -5.025 -21.882 1.00 90.56 100 ILE A CA 1
ATOM 787 C C . ILE A 1 100 ? 10.046 -4.233 -23.114 1.00 90.56 100 ILE A C 1
ATOM 789 O O . ILE A 1 100 ? 10.433 -4.551 -24.240 1.00 90.56 100 ILE A O 1
ATOM 793 N N . VAL A 1 101 ? 9.246 -3.192 -22.893 1.00 89.56 101 VAL A N 1
ATOM 794 C CA . VAL A 1 101 ? 8.849 -2.227 -23.923 1.00 89.56 101 VAL A CA 1
ATOM 795 C C . VAL A 1 101 ? 9.504 -0.894 -23.594 1.00 89.56 101 VAL A C 1
ATOM 797 O O . VAL A 1 101 ? 9.118 -0.228 -22.636 1.00 89.56 101 VAL A O 1
ATOM 800 N N . GLU A 1 102 ? 10.517 -0.511 -24.368 1.00 86.56 102 GLU A N 1
ATOM 801 C CA . GLU A 1 102 ? 11.146 0.804 -24.230 1.00 86.56 102 GLU A CA 1
ATOM 802 C C . GLU A 1 102 ? 10.153 1.901 -24.610 1.00 86.56 102 GLU A C 1
ATOM 804 O O . GLU A 1 102 ? 9.517 1.845 -25.666 1.00 86.56 102 GLU A O 1
ATOM 809 N N . SER A 1 103 ? 10.053 2.920 -23.761 1.00 79.00 103 SER A N 1
ATOM 810 C CA . SER A 1 103 ? 9.346 4.142 -24.111 1.00 79.00 103 SER A CA 1
ATOM 811 C C . SER A 1 103 ? 10.250 4.933 -25.048 1.00 79.00 103 SER A C 1
ATOM 813 O O . SER A 1 103 ? 11.367 5.312 -24.685 1.00 79.00 103 SER A O 1
ATOM 815 N N . SER A 1 104 ? 9.816 5.131 -26.292 1.00 54.47 104 SER A N 1
ATOM 816 C CA . SER A 1 104 ? 10.603 5.856 -27.281 1.00 54.47 104 SER A CA 1
ATOM 817 C C . SER A 1 104 ? 10.760 7.320 -26.856 1.00 54.47 104 SER A C 1
ATOM 819 O O . SER A 1 104 ? 9.892 8.134 -27.142 1.00 54.47 104 SER A O 1
ATOM 821 N N . LEU A 1 105 ? 11.909 7.619 -26.234 1.00 48.06 105 LEU A N 1
ATOM 822 C CA . LEU A 1 105 ? 12.521 8.937 -26.022 1.00 48.06 105 LEU A CA 1
ATOM 823 C C . LEU A 1 105 ? 11.727 9.911 -25.141 1.00 48.06 105 LEU A C 1
ATOM 825 O O . LEU A 1 105 ? 10.719 10.429 -25.584 1.00 48.06 105 LEU A O 1
ATOM 829 N N . PHE A 1 106 ? 12.270 10.234 -23.957 1.00 44.59 106 PHE A N 1
ATOM 830 C CA . PHE A 1 106 ? 12.533 11.585 -23.397 1.00 44.59 106 PHE A CA 1
ATOM 831 C C . PHE A 1 106 ? 11.605 12.794 -23.694 1.00 44.59 106 PHE A C 1
ATOM 833 O O . PHE A 1 106 ? 11.977 13.921 -23.380 1.00 44.59 106 PHE A O 1
ATOM 840 N N . ASN A 1 107 ? 10.397 12.609 -24.214 1.00 36.19 107 ASN A N 1
ATOM 841 C CA . ASN A 1 107 ? 9.481 13.657 -24.627 1.00 36.19 107 ASN A CA 1
ATOM 842 C C . ASN A 1 107 ? 8.093 13.367 -24.059 1.00 36.19 107 ASN A C 1
ATOM 844 O O . ASN A 1 107 ? 7.361 12.507 -24.534 1.00 36.19 107 ASN A O 1
ATOM 848 N N . SER A 1 108 ? 7.769 14.150 -23.031 1.00 39.88 108 SER A N 1
ATOM 849 C CA . SER A 1 108 ? 6.425 14.598 -22.660 1.00 39.88 108 SER A CA 1
ATOM 850 C C . SER A 1 108 ? 5.307 13.550 -22.653 1.00 39.88 108 SER A C 1
ATOM 852 O O . SER A 1 108 ? 4.653 13.314 -23.668 1.00 39.88 108 SER A O 1
ATOM 854 N N . GLY A 1 109 ? 4.998 13.059 -21.450 1.00 38.50 109 GLY A N 1
ATOM 855 C CA . GLY A 1 109 ? 3.620 13.005 -20.943 1.00 38.50 109 GLY A CA 1
ATOM 856 C C . GLY A 1 109 ? 2.589 12.222 -21.754 1.00 38.50 109 GLY A C 1
ATOM 857 O O . GLY A 1 109 ? 1.399 12.479 -21.606 1.00 38.50 109 GLY A O 1
ATOM 858 N N . THR A 1 110 ? 3.011 11.294 -22.604 1.00 37.06 110 THR A N 1
ATOM 859 C CA . THR A 1 110 ? 2.097 10.384 -23.286 1.00 37.06 110 THR A CA 1
ATOM 860 C C . THR A 1 110 ? 1.992 9.137 -22.432 1.00 37.06 110 THR A C 1
ATOM 862 O O . THR A 1 110 ? 2.919 8.330 -22.353 1.00 37.06 110 THR A O 1
ATOM 865 N N . GLU A 1 111 ? 0.864 9.023 -21.730 1.00 42.00 111 GLU A N 1
ATOM 866 C CA . GLU A 1 111 ? 0.404 7.761 -21.167 1.00 42.00 111 GLU A CA 1
ATOM 867 C C . GLU A 1 111 ? 0.582 6.693 -22.249 1.00 42.00 111 GLU A C 1
ATOM 869 O O . GLU A 1 111 ? 0.005 6.799 -23.330 1.00 42.00 111 GLU A O 1
ATOM 874 N N . CYS A 1 112 ? 1.455 5.711 -22.017 1.00 40.56 112 CYS A N 1
ATOM 875 C CA . CYS A 1 112 ? 1.588 4.599 -22.945 1.00 40.56 112 CYS A CA 1
ATOM 876 C C . CYS A 1 112 ? 0.231 3.888 -23.008 1.00 40.56 112 CYS A C 1
ATOM 878 O O . CYS A 1 112 ? -0.127 3.138 -22.102 1.00 40.56 112 CYS A O 1
ATOM 880 N N . GLU A 1 113 ? -0.501 4.117 -24.101 1.00 41.88 113 GLU A N 1
ATOM 881 C CA . GLU A 1 113 ? -1.799 3.513 -24.448 1.00 41.88 113 GLU A CA 1
ATOM 882 C C . GLU A 1 113 ? -1.738 1.980 -24.617 1.00 41.88 113 GLU A C 1
ATOM 884 O O . GLU A 1 113 ? -2.732 1.342 -24.938 1.00 41.88 113 GLU A O 1
ATOM 889 N N . ASN A 1 114 ? -0.588 1.358 -24.347 1.00 45.25 114 ASN A N 1
ATOM 890 C CA . ASN A 1 114 ? -0.375 -0.085 -24.394 1.00 45.25 114 ASN A CA 1
ATOM 891 C C . ASN A 1 114 ? -0.315 -0.699 -22.987 1.00 45.25 114 ASN A C 1
ATOM 893 O O . ASN A 1 114 ? 0.563 -1.514 -22.702 1.00 45.25 114 ASN A O 1
ATOM 897 N N . LYS A 1 115 ? -1.226 -0.316 -22.084 1.00 50.66 115 LYS A N 1
ATOM 898 C CA . LYS A 1 115 ? -1.483 -1.150 -20.902 1.00 50.66 115 LYS A CA 1
ATOM 899 C C . LYS A 1 115 ? -2.248 -2.388 -21.380 1.00 50.66 115 LYS A C 1
ATOM 901 O O . LYS A 1 115 ? -3.311 -2.220 -21.976 1.00 50.66 115 LYS A O 1
ATOM 906 N N . PRO A 1 116 ? -1.743 -3.613 -21.174 1.00 51.81 116 PRO A N 1
ATOM 907 C CA . PRO A 1 116 ? -2.518 -4.801 -21.511 1.00 51.81 116 PRO A CA 1
ATOM 908 C C . PRO A 1 116 ? -3.840 -4.801 -20.723 1.00 51.81 116 PRO A C 1
ATOM 910 O O . PRO A 1 116 ? -3.851 -4.480 -19.536 1.00 51.81 116 PRO A O 1
ATOM 913 N N . GLU A 1 117 ? -4.956 -5.174 -21.365 1.00 52.66 117 GLU A N 1
ATO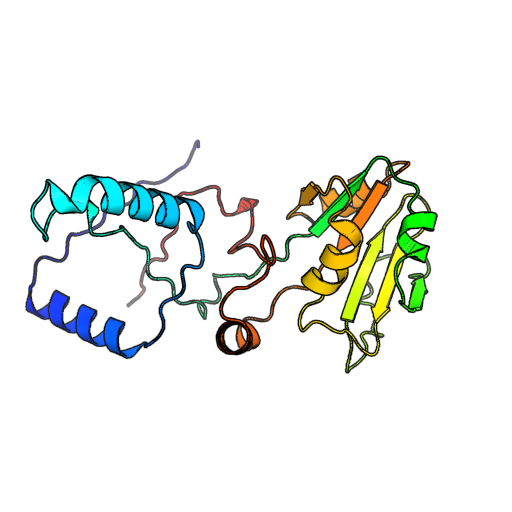M 914 C CA . GLU A 1 117 ? -6.266 -5.334 -20.695 1.00 52.66 117 GLU A CA 1
ATOM 915 C C . GLU A 1 117 ? -6.224 -6.394 -19.577 1.00 52.66 117 GLU A C 1
ATOM 917 O O . GLU A 1 117 ? -7.046 -6.367 -18.661 1.00 52.66 117 GLU A O 1
ATOM 922 N N . ALA A 1 118 ? -5.251 -7.311 -19.635 1.00 59.78 118 ALA A N 1
ATOM 923 C CA . ALA A 1 118 ? -4.980 -8.323 -18.625 1.00 59.78 118 ALA A CA 1
ATOM 924 C C . ALA A 1 118 ? -3.461 -8.491 -18.442 1.00 59.78 118 ALA A C 1
ATOM 926 O O . ALA A 1 118 ? -2.771 -8.890 -19.378 1.00 59.78 118 ALA A O 1
ATOM 927 N N . GLY A 1 119 ? -2.942 -8.183 -17.251 1.00 81.00 119 GLY A N 1
ATOM 928 C CA . GLY A 1 119 ? -1.524 -8.328 -16.910 1.00 81.00 119 GLY A CA 1
ATOM 929 C C . GLY A 1 119 ? -1.029 -7.269 -15.925 1.00 81.00 119 GLY A C 1
ATOM 930 O O . GLY A 1 119 ? -1.772 -6.361 -15.559 1.00 81.00 119 GLY A O 1
ATOM 931 N N . HIS A 1 120 ? 0.233 -7.383 -15.508 1.00 90.56 120 HIS A N 1
ATOM 932 C CA . HIS A 1 120 ? 0.924 -6.351 -14.726 1.00 90.56 120 HIS A CA 1
ATOM 933 C C . HIS A 1 120 ? 1.798 -5.495 -15.640 1.00 90.56 120 HIS A C 1
ATOM 935 O O . HIS A 1 120 ? 2.458 -6.011 -16.543 1.00 90.56 120 HIS A O 1
ATOM 941 N N . SER A 1 121 ? 1.825 -4.190 -15.383 1.00 91.88 121 SER A N 1
ATOM 942 C CA . SER A 1 121 ? 2.681 -3.239 -16.090 1.00 91.88 121 SER A CA 1
ATOM 943 C C . SER A 1 121 ? 3.392 -2.352 -15.081 1.00 91.88 121 SER A C 1
ATOM 945 O O . SER A 1 121 ? 2.751 -1.538 -14.418 1.00 91.88 121 SER A O 1
ATOM 947 N N . ILE A 1 122 ? 4.714 -2.481 -14.992 1.00 94.81 122 ILE A N 1
ATOM 948 C CA . ILE A 1 122 ? 5.546 -1.696 -14.073 1.00 94.81 122 ILE A CA 1
ATOM 949 C C . ILE A 1 122 ? 6.491 -0.839 -14.897 1.00 94.81 122 ILE A C 1
ATOM 951 O O . ILE A 1 122 ? 7.280 -1.357 -15.684 1.00 94.81 122 ILE A O 1
ATOM 955 N N . GLU A 1 123 ? 6.420 0.474 -14.727 1.00 95.50 123 GLU A N 1
ATOM 956 C CA . GLU A 1 123 ? 7.365 1.373 -15.380 1.00 95.50 123 GLU A CA 1
ATOM 957 C C . GLU A 1 123 ? 8.702 1.352 -14.637 1.00 95.50 123 GLU A C 1
ATOM 959 O O . GLU A 1 123 ? 8.736 1.313 -13.406 1.00 95.50 123 GLU A O 1
ATOM 964 N N . PHE A 1 124 ? 9.806 1.411 -15.377 1.00 95.88 124 PHE A N 1
ATOM 965 C CA . PHE A 1 124 ? 11.144 1.540 -14.819 1.00 95.88 124 PHE A CA 1
ATOM 966 C C . PHE A 1 124 ? 11.930 2.661 -15.494 1.00 95.88 124 PHE A C 1
ATOM 968 O O . PHE A 1 124 ? 11.705 3.012 -16.657 1.00 95.88 124 PHE A O 1
ATOM 975 N N . ILE A 1 125 ? 12.911 3.187 -14.767 1.00 95.88 125 ILE A N 1
ATOM 976 C CA . ILE A 1 125 ? 13.853 4.178 -15.266 1.00 95.88 125 ILE A CA 1
ATOM 977 C C . ILE A 1 125 ? 15.261 3.896 -14.758 1.00 95.88 125 ILE A C 1
ATOM 979 O O . ILE A 1 125 ? 15.475 3.584 -13.591 1.00 95.88 125 ILE A O 1
ATOM 983 N N . THR A 1 126 ? 16.224 4.020 -15.659 1.00 95.19 126 THR A N 1
ATOM 984 C CA . THR A 1 126 ? 17.659 3.920 -15.390 1.00 95.19 126 THR A CA 1
ATOM 985 C C . THR A 1 126 ? 18.355 5.135 -16.000 1.00 95.19 126 THR A C 1
ATOM 987 O O . THR A 1 126 ? 17.737 5.938 -16.704 1.00 95.19 126 THR A O 1
ATOM 990 N N . LYS A 1 127 ? 19.675 5.242 -15.823 1.00 92.38 127 LYS A N 1
ATOM 991 C CA . LYS A 1 127 ? 20.494 6.252 -16.511 1.00 92.38 127 LYS A CA 1
ATOM 992 C C . LYS A 1 127 ? 20.294 6.288 -18.036 1.00 92.38 127 LYS A C 1
ATOM 994 O O . LYS A 1 127 ? 20.321 7.368 -18.621 1.00 92.38 127 LYS A O 1
ATOM 999 N N . ASN A 1 128 ? 20.133 5.126 -18.674 1.00 88.94 128 ASN A N 1
ATOM 1000 C CA . ASN A 1 128 ? 20.173 5.003 -20.137 1.00 88.94 128 ASN A CA 1
ATOM 1001 C C . ASN A 1 128 ? 18.828 4.608 -20.766 1.00 88.94 128 ASN A C 1
ATOM 1003 O O . ASN A 1 128 ? 18.653 4.783 -21.969 1.00 88.94 128 ASN A O 1
ATOM 1007 N N . ARG A 1 129 ? 17.909 4.042 -19.979 1.00 90.56 129 ARG A N 1
ATOM 1008 C CA . ARG A 1 129 ? 16.673 3.403 -20.453 1.00 90.56 129 ARG A CA 1
ATOM 1009 C C . ARG A 1 129 ? 15.481 3.842 -19.617 1.00 90.56 129 ARG A C 1
ATOM 1011 O O . ARG A 1 129 ? 15.617 4.049 -18.410 1.00 90.56 129 ARG A O 1
ATOM 1018 N N . ARG A 1 130 ? 14.314 3.914 -20.247 1.00 93.38 130 ARG A N 1
ATOM 1019 C CA . ARG A 1 130 ? 13.017 4.086 -19.588 1.00 93.38 130 ARG A CA 1
ATOM 1020 C C . ARG A 1 130 ? 12.013 3.242 -20.349 1.00 93.38 130 ARG A C 1
ATOM 1022 O O . ARG A 1 130 ? 11.915 3.348 -21.569 1.00 93.38 130 ARG A O 1
ATOM 1029 N N . GLY A 1 131 ? 11.245 2.434 -19.644 1.00 92.38 131 GLY A N 1
ATOM 1030 C CA . GLY A 1 131 ? 10.312 1.534 -20.297 1.00 92.38 131 GLY A CA 1
ATOM 1031 C C . GLY A 1 131 ? 9.360 0.879 -19.324 1.00 92.38 131 GLY A C 1
ATOM 1032 O O . GLY A 1 131 ? 9.286 1.244 -18.155 1.00 92.38 131 GLY A O 1
ATOM 1033 N N . PHE A 1 132 ? 8.640 -0.108 -19.831 1.00 93.12 132 PHE A N 1
ATOM 1034 C CA . PHE A 1 132 ? 7.673 -0.882 -19.073 1.00 93.12 132 PHE A CA 1
ATOM 1035 C C . PHE A 1 132 ? 8.081 -2.350 -19.043 1.00 93.12 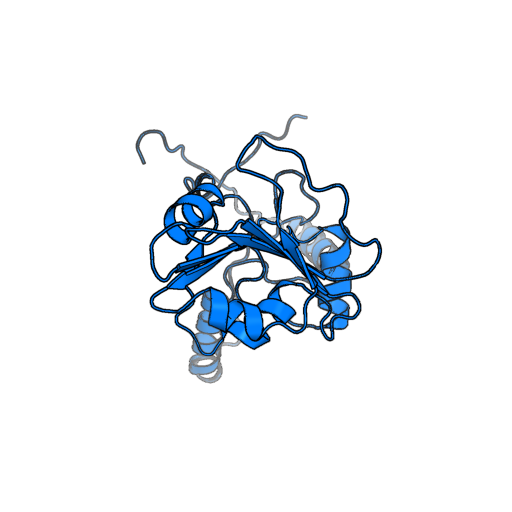132 PHE A C 1
ATOM 1037 O O . PHE A 1 132 ? 8.459 -2.924 -20.066 1.00 93.12 132 PHE A O 1
ATOM 1044 N N . LEU A 1 133 ? 7.973 -2.948 -17.861 1.00 93.62 133 LEU A N 1
ATOM 1045 C CA . LEU A 1 133 ? 7.955 -4.385 -17.644 1.00 93.62 133 LEU A CA 1
ATOM 1046 C C . LEU A 1 133 ? 6.508 -4.856 -17.776 1.00 93.62 133 LEU A C 1
ATOM 1048 O O . LEU A 1 133 ? 5.675 -4.527 -16.929 1.00 93.62 133 LEU A O 1
ATOM 1052 N N . ILE A 1 134 ? 6.213 -5.604 -18.837 1.00 92.50 134 ILE A N 1
ATOM 1053 C CA . ILE A 1 134 ? 4.882 -6.154 -19.098 1.00 92.50 134 ILE A CA 1
ATOM 1054 C C . ILE A 1 134 ? 4.865 -7.646 -18.760 1.00 92.50 134 ILE A C 1
ATOM 1056 O O . ILE A 1 134 ? 5.630 -8.425 -19.334 1.00 92.50 134 ILE A O 1
ATOM 1060 N N . PHE A 1 135 ? 3.970 -8.043 -17.855 1.00 91.06 135 PHE A N 1
ATOM 1061 C CA . PHE A 1 135 ? 3.753 -9.429 -17.443 1.00 91.06 135 PHE A CA 1
ATOM 1062 C C . PHE A 1 135 ? 2.353 -9.875 -17.873 1.00 91.06 135 PHE A C 1
ATOM 1064 O O . PHE A 1 135 ? 1.358 -9.450 -17.287 1.00 91.06 135 PHE A O 1
ATOM 1071 N N . ASP A 1 136 ? 2.267 -10.768 -18.859 1.00 86.12 136 ASP A N 1
ATOM 1072 C CA . ASP A 1 136 ? 0.979 -11.228 -19.406 1.00 86.12 136 ASP A CA 1
ATOM 1073 C C . ASP A 1 136 ? 0.212 -12.152 -18.440 1.00 86.12 136 ASP A C 1
ATOM 1075 O O . ASP A 1 136 ? -1.013 -12.255 -18.488 1.00 86.12 136 ASP A O 1
ATOM 1079 N N . LYS A 1 137 ? 0.933 -12.873 -17.571 1.00 83.31 137 LYS A N 1
ATOM 1080 C CA . LYS A 1 137 ? 0.371 -13.850 -16.622 1.00 83.31 137 LYS A CA 1
ATOM 1081 C C . LYS A 1 137 ? 1.037 -13.724 -15.251 1.00 83.31 137 LYS A C 1
ATOM 1083 O O . LYS A 1 137 ? 1.813 -14.605 -14.871 1.00 83.31 137 LYS A O 1
ATOM 1088 N N . PRO A 1 138 ? 0.784 -12.631 -14.514 1.00 84.06 138 PRO A N 1
ATOM 1089 C CA . PRO A 1 138 ? 1.361 -12.469 -13.192 1.00 84.06 138 PRO A CA 1
ATOM 1090 C C . PRO A 1 138 ? 0.856 -13.566 -12.248 1.00 84.06 138 PRO A C 1
ATOM 1092 O O . PRO A 1 138 ? -0.308 -13.966 -12.291 1.00 84.06 138 PRO A O 1
ATOM 1095 N N . LYS A 1 139 ? 1.748 -14.069 -11.388 1.00 86.38 139 LYS A N 1
ATOM 1096 C CA . LYS A 1 139 ? 1.390 -15.034 -10.333 1.00 86.38 139 LYS A CA 1
ATOM 1097 C C . LYS A 1 139 ? 0.612 -14.377 -9.193 1.00 86.38 139 LYS A C 1
ATOM 1099 O O . LYS A 1 139 ? -0.140 -15.052 -8.494 1.00 86.38 139 LYS A O 1
ATOM 1104 N N . HIS A 1 140 ? 0.835 -13.080 -9.004 1.00 88.94 140 HIS A N 1
ATOM 1105 C CA . HIS A 1 140 ? 0.273 -12.282 -7.924 1.00 88.94 140 HIS A CA 1
ATOM 1106 C C . HIS A 1 140 ? -0.873 -11.410 -8.419 1.00 88.94 140 HIS A C 1
ATOM 1108 O O . HIS A 1 140 ? -1.021 -11.192 -9.616 1.00 88.94 140 HIS A O 1
ATOM 1114 N N . ASP A 1 141 ? -1.659 -10.892 -7.477 1.00 87.44 141 ASP A N 1
ATOM 1115 C CA . ASP A 1 141 ? -2.791 -10.011 -7.792 1.00 87.44 141 ASP A CA 1
ATOM 1116 C C . ASP A 1 141 ? -2.388 -8.534 -7.903 1.00 87.44 141 ASP A C 1
ATOM 1118 O O . ASP A 1 141 ? -3.202 -7.734 -8.352 1.00 87.44 141 ASP A O 1
ATOM 1122 N N . LEU A 1 142 ? -1.193 -8.160 -7.424 1.00 90.12 142 LEU A N 1
ATOM 1123 C CA . LEU A 1 142 ? -0.697 -6.786 -7.452 1.00 90.12 142 LEU A CA 1
ATOM 1124 C C . LEU A 1 142 ? 0.704 -6.698 -8.062 1.00 90.12 142 LEU A C 1
ATOM 1126 O O . LEU A 1 142 ? 1.573 -7.544 -7.816 1.00 90.12 142 LEU A O 1
ATOM 1130 N N . GLU A 1 143 ? 0.954 -5.612 -8.790 1.00 92.38 143 GLU A N 1
ATOM 1131 C CA . GLU A 1 143 ? 2.254 -5.285 -9.374 1.00 92.38 143 GLU A CA 1
ATOM 1132 C C . GLU A 1 143 ? 3.346 -5.217 -8.308 1.00 92.38 143 GLU A C 1
ATOM 1134 O O . GLU A 1 143 ? 4.441 -5.733 -8.514 1.00 92.38 143 GLU A O 1
ATOM 1139 N N . VAL A 1 144 ? 3.028 -4.641 -7.143 1.00 92.56 144 VAL A N 1
ATOM 1140 C CA . VAL A 1 144 ? 3.976 -4.503 -6.029 1.00 92.56 144 VAL A CA 1
ATOM 1141 C C . VAL A 1 144 ? 4.510 -5.851 -5.554 1.00 92.56 144 VAL A C 1
ATOM 1143 O O . VAL A 1 144 ? 5.685 -5.954 -5.247 1.00 92.56 144 VAL A O 1
ATOM 1146 N N . GLU A 1 145 ? 3.697 -6.908 -5.565 1.00 92.19 145 GLU A N 1
ATOM 1147 C CA . GLU A 1 145 ? 4.147 -8.250 -5.165 1.00 92.19 145 GLU A CA 1
ATOM 1148 C C . GLU A 1 145 ? 5.049 -8.876 -6.215 1.00 92.19 145 GLU A C 1
ATOM 1150 O O . GLU A 1 145 ? 6.030 -9.530 -5.883 1.00 92.19 145 GLU A O 1
ATOM 1155 N N . THR A 1 146 ? 4.712 -8.659 -7.487 1.00 93.38 146 THR A N 1
ATOM 1156 C CA . THR A 1 146 ? 5.515 -9.159 -8.608 1.00 93.38 146 THR A CA 1
ATOM 1157 C C . THR A 1 146 ? 6.879 -8.481 -8.637 1.00 93.38 146 THR A C 1
ATOM 1159 O O . THR A 1 146 ? 7.883 -9.131 -8.912 1.00 93.38 146 THR A O 1
ATOM 1162 N N . LEU A 1 147 ? 6.915 -7.183 -8.331 1.00 94.56 147 LEU A N 1
ATOM 1163 C CA . LEU A 1 147 ? 8.150 -6.430 -8.202 1.00 94.56 147 LEU A CA 1
ATOM 1164 C C . LEU A 1 147 ? 8.949 -6.892 -6.983 1.00 94.56 147 LEU A C 1
ATOM 1166 O O . LEU A 1 147 ? 10.098 -7.306 -7.135 1.00 94.56 147 LEU A O 1
ATOM 1170 N N . ASP A 1 148 ? 8.333 -6.832 -5.798 1.00 93.44 148 ASP A N 1
ATOM 1171 C CA . ASP A 1 148 ? 9.000 -7.087 -4.523 1.00 93.44 148 ASP A CA 1
ATOM 1172 C C . ASP A 1 148 ? 9.546 -8.530 -4.471 1.00 93.44 148 ASP A C 1
ATOM 1174 O O . ASP A 1 148 ? 10.667 -8.699 -4.016 1.00 93.44 148 ASP A O 1
ATOM 1178 N N . GLU A 1 149 ? 8.883 -9.546 -5.055 1.00 92.94 149 GLU A N 1
ATOM 1179 C CA . GLU A 1 149 ? 9.426 -10.926 -5.154 1.00 92.94 149 GLU A CA 1
ATOM 1180 C C . GLU A 1 149 ? 10.832 -10.981 -5.781 1.00 92.94 149 GLU A C 1
ATOM 1182 O O . GLU A 1 149 ? 11.642 -11.833 -5.420 1.00 92.94 149 GLU A O 1
ATOM 1187 N N . ILE A 1 150 ? 11.130 -10.084 -6.722 1.00 92.69 150 ILE A N 1
ATOM 1188 C CA . ILE A 1 150 ? 12.394 -10.079 -7.468 1.00 92.69 150 ILE A CA 1
ATOM 1189 C C . ILE A 1 150 ? 13.417 -9.139 -6.821 1.00 92.69 150 ILE A C 1
ATOM 1191 O O . ILE A 1 150 ? 14.623 -9.390 -6.920 1.00 92.69 150 ILE A O 1
ATOM 1195 N N . ILE A 1 151 ? 12.956 -8.063 -6.171 1.00 93.88 151 ILE A N 1
ATOM 1196 C CA . ILE A 1 151 ? 13.833 -7.022 -5.621 1.00 93.88 151 ILE A CA 1
ATOM 1197 C C . ILE A 1 151 ? 14.082 -7.118 -4.105 1.00 93.88 151 ILE A C 1
ATOM 1199 O O . ILE A 1 151 ? 14.923 -6.370 -3.611 1.00 93.88 151 ILE A O 1
ATOM 1203 N N . ASP A 1 152 ? 13.415 -8.018 -3.370 1.00 89.25 152 ASP A N 1
ATOM 1204 C CA . ASP A 1 152 ? 13.539 -8.132 -1.898 1.00 89.25 152 ASP A CA 1
ATOM 1205 C C . ASP A 1 152 ? 14.972 -8.461 -1.432 1.00 89.25 152 ASP A C 1
ATOM 1207 O O . ASP A 1 152 ? 15.380 -8.092 -0.333 1.00 89.25 152 ASP A O 1
ATOM 1211 N N . ASP A 1 153 ? 15.774 -9.103 -2.291 1.00 88.81 153 ASP A N 1
ATOM 1212 C CA . ASP A 1 153 ? 17.187 -9.421 -2.027 1.00 88.81 153 ASP A CA 1
ATOM 1213 C C . ASP A 1 153 ? 18.115 -8.184 -2.059 1.00 88.81 153 ASP A C 1
ATOM 1215 O O . ASP A 1 153 ? 19.314 -8.292 -1.780 1.00 88.81 153 ASP A O 1
ATOM 1219 N N . TYR A 1 154 ? 17.598 -7.010 -2.433 1.00 92.06 154 TYR A N 1
ATOM 1220 C CA . TYR A 1 154 ? 18.374 -5.784 -2.606 1.00 92.06 154 TYR A CA 1
ATOM 1221 C C . TYR A 1 154 ? 18.038 -4.727 -1.547 1.00 92.06 154 TYR A C 1
ATOM 1223 O O . TYR A 1 154 ? 17.024 -4.776 -0.854 1.00 92.06 154 TYR A O 1
ATOM 1231 N N . ALA A 1 155 ? 18.898 -3.714 -1.433 1.00 90.25 155 ALA A N 1
ATOM 1232 C CA . ALA A 1 155 ? 18.601 -2.532 -0.633 1.00 90.25 155 ALA A CA 1
ATOM 1233 C C . ALA A 1 155 ? 17.572 -1.657 -1.370 1.00 90.25 155 ALA A C 1
ATOM 1235 O O . ALA A 1 155 ? 17.926 -0.901 -2.277 1.00 90.25 155 ALA A O 1
ATOM 1236 N N . VAL A 1 156 ? 16.299 -1.797 -0.991 1.00 94.00 156 VAL A N 1
ATOM 1237 C CA . VAL A 1 156 ? 15.175 -1.067 -1.588 1.00 94.00 156 VAL A CA 1
ATOM 1238 C C . VAL A 1 156 ? 14.849 0.187 -0.775 1.00 94.00 156 VAL A C 1
ATOM 1240 O O . VAL A 1 156 ? 14.522 0.118 0.412 1.00 94.00 156 VAL A O 1
ATOM 1243 N N . GLU A 1 157 ? 14.899 1.337 -1.438 1.00 93.94 157 GLU A N 1
ATOM 1244 C CA . GLU A 1 157 ? 14.405 2.619 -0.942 1.00 93.94 157 GLU A CA 1
ATOM 1245 C C . GLU A 1 157 ? 12.947 2.827 -1.391 1.00 93.94 157 GLU A C 1
ATOM 1247 O O . GLU A 1 157 ? 12.555 2.448 -2.499 1.00 93.94 157 GLU A O 1
ATOM 1252 N N . TYR A 1 158 ? 12.136 3.422 -0.515 1.00 93.38 158 TYR A N 1
ATOM 1253 C CA . TYR A 1 158 ? 10.709 3.666 -0.732 1.00 93.38 158 TYR A CA 1
ATOM 1254 C C . TYR A 1 158 ? 10.478 5.161 -0.909 1.00 93.38 158 TYR A C 1
ATOM 1256 O O . TYR A 1 158 ? 10.839 5.930 -0.020 1.00 93.38 158 TYR A O 1
ATOM 1264 N N . GLU A 1 159 ? 9.847 5.551 -2.011 1.00 92.31 159 GLU A N 1
ATOM 1265 C CA . GLU A 1 159 ? 9.642 6.958 -2.363 1.00 92.31 159 GLU A CA 1
ATOM 1266 C C . GLU A 1 159 ? 8.185 7.203 -2.775 1.00 92.31 159 GLU A C 1
ATOM 1268 O O . GLU A 1 159 ? 7.572 6.373 -3.448 1.00 92.31 159 GLU A O 1
ATOM 1273 N N . HIS A 1 160 ? 7.612 8.323 -2.342 1.00 89.88 160 HIS A N 1
ATOM 1274 C CA . HIS A 1 160 ? 6.243 8.722 -2.665 1.00 89.88 160 HIS A CA 1
ATOM 1275 C C . HIS A 1 160 ? 6.188 9.670 -3.863 1.00 89.88 160 HIS A C 1
ATOM 1277 O O . HIS A 1 160 ? 5.182 9.691 -4.570 1.00 89.88 160 HIS A O 1
ATOM 1283 N N . ASP A 1 161 ? 7.245 10.452 -4.089 1.00 89.62 161 ASP A N 1
ATOM 1284 C CA . ASP A 1 161 ? 7.299 11.428 -5.169 1.00 89.62 161 ASP A CA 1
ATOM 1285 C C . ASP A 1 161 ? 7.899 10.815 -6.453 1.00 89.62 161 ASP A C 1
ATOM 1287 O O . ASP A 1 161 ? 9.096 10.494 -6.493 1.00 89.62 161 ASP A O 1
ATOM 1291 N N . PRO A 1 162 ? 7.118 10.664 -7.541 1.00 91.25 162 PRO A N 1
ATOM 1292 C CA . PRO A 1 162 ? 7.640 10.150 -8.804 1.00 91.25 162 PRO A CA 1
ATOM 1293 C C . PRO A 1 162 ? 8.761 11.026 -9.387 1.00 91.25 162 PRO A C 1
ATOM 1295 O O . PRO A 1 162 ? 9.655 10.499 -10.050 1.00 91.25 162 PRO A O 1
ATOM 1298 N N . GLU A 1 163 ? 8.781 12.337 -9.131 1.00 92.06 163 GLU A N 1
ATOM 1299 C CA . GLU A 1 163 ? 9.850 13.214 -9.624 1.00 92.06 163 GLU A CA 1
ATOM 1300 C C . GLU A 1 163 ? 11.193 12.887 -8.957 1.00 92.06 163 GLU A C 1
ATOM 1302 O O . GLU A 1 163 ? 12.247 12.893 -9.606 1.00 92.06 163 GLU A O 1
ATOM 1307 N N . VAL A 1 164 ? 11.162 12.538 -7.667 1.00 93.19 164 VAL A N 1
ATOM 1308 C CA . VAL A 1 164 ? 12.348 12.102 -6.923 1.00 93.19 164 VAL A CA 1
ATOM 1309 C C . VAL A 1 164 ? 12.847 10.762 -7.462 1.00 93.19 164 VAL A C 1
ATOM 1311 O O . VAL A 1 164 ? 14.041 10.625 -7.735 1.00 93.19 164 VAL A O 1
ATOM 1314 N N . VAL A 1 165 ? 11.952 9.804 -7.721 1.00 95.25 165 VAL A N 1
ATOM 1315 C CA . VAL A 1 165 ? 12.314 8.512 -8.337 1.00 95.25 165 VAL A CA 1
ATOM 1316 C C . VAL A 1 165 ? 12.911 8.701 -9.725 1.00 95.25 165 VAL A C 1
ATOM 1318 O O . VAL A 1 165 ? 13.917 8.074 -10.049 1.00 95.25 165 VAL A O 1
ATOM 1321 N N . GLU A 1 166 ? 12.340 9.585 -10.545 1.00 94.25 166 GLU A N 1
ATOM 1322 C CA . GLU A 1 166 ? 12.864 9.887 -11.876 1.00 94.25 166 GLU A CA 1
ATOM 1323 C C . GLU A 1 166 ? 14.279 10.474 -11.808 1.00 94.25 166 GLU A C 1
ATOM 1325 O O . GLU A 1 166 ? 15.157 10.086 -12.585 1.00 94.25 166 GLU A O 1
ATOM 1330 N N . LYS A 1 167 ? 14.525 11.395 -10.874 1.00 94.62 167 LYS A N 1
ATOM 1331 C CA . LYS A 1 167 ? 15.845 11.997 -10.683 1.00 94.62 167 LYS A CA 1
ATOM 1332 C C . LYS A 1 167 ? 16.871 10.967 -10.207 1.00 94.62 167 LYS A C 1
ATOM 1334 O O . LYS A 1 167 ? 17.949 10.875 -10.789 1.00 94.62 167 LYS A O 1
ATOM 1339 N N . LEU A 1 168 ? 16.544 10.216 -9.157 1.00 95.50 168 LEU A N 1
ATOM 1340 C CA . LEU A 1 168 ? 17.477 9.301 -8.497 1.00 95.50 168 LEU A CA 1
ATOM 1341 C C . LEU A 1 168 ? 17.677 8.002 -9.291 1.00 95.50 168 LEU A C 1
ATOM 1343 O O . LEU A 1 168 ? 18.779 7.463 -9.330 1.00 95.50 168 LEU A O 1
ATOM 1347 N N . GLY A 1 169 ? 16.651 7.528 -9.998 1.00 94.12 169 GLY A N 1
ATOM 1348 C CA . GLY A 1 169 ? 16.741 6.360 -10.876 1.00 94.12 169 GLY A CA 1
ATOM 1349 C C . GLY A 1 169 ? 17.630 6.583 -12.104 1.00 94.12 169 GLY A C 1
ATOM 1350 O O . GLY A 1 169 ? 18.149 5.623 -12.666 1.00 94.12 169 GLY A O 1
ATOM 1351 N N . LYS A 1 170 ? 17.871 7.840 -12.507 1.00 94.38 170 LYS A N 1
ATOM 1352 C CA . LYS A 1 170 ? 18.824 8.191 -13.579 1.00 94.38 170 LYS A CA 1
ATOM 1353 C C . LYS A 1 170 ? 20.285 8.206 -13.120 1.00 94.38 170 LYS A C 1
ATOM 1355 O O . LYS A 1 170 ? 21.183 8.361 -13.954 1.00 94.38 170 LYS A O 1
ATOM 1360 N N . GLU A 1 171 ? 20.548 8.080 -11.821 1.00 95.19 171 GLU A N 1
ATOM 1361 C CA . GLU A 1 171 ? 21.916 7.998 -11.313 1.00 95.19 171 GLU A CA 1
ATOM 1362 C C . GLU A 1 171 ? 22.603 6.703 -11.796 1.00 95.19 171 GLU A C 1
ATOM 1364 O O . GLU A 1 171 ? 21.941 5.706 -12.101 1.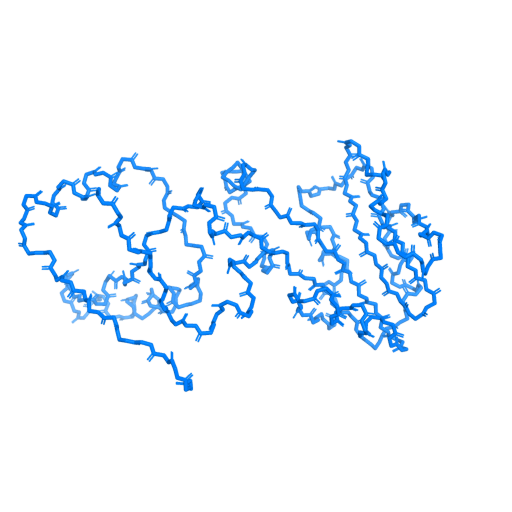00 95.19 171 GLU A O 1
ATOM 1369 N N . PRO A 1 172 ? 23.943 6.692 -11.927 1.00 93.19 172 PRO A N 1
ATOM 1370 C CA . PRO A 1 172 ? 24.676 5.464 -12.216 1.00 93.19 172 PRO A CA 1
ATOM 1371 C C . PRO A 1 172 ? 24.388 4.391 -11.161 1.00 93.19 172 PRO A C 1
ATOM 1373 O O . PRO A 1 172 ? 24.283 4.705 -9.982 1.00 93.19 172 PRO A O 1
ATOM 1376 N N . GLU A 1 173 ? 24.311 3.131 -11.595 1.00 94.62 173 GLU A N 1
ATOM 1377 C CA . GLU A 1 173 ? 24.083 1.973 -10.712 1.00 94.62 173 GLU A CA 1
ATOM 1378 C C . GLU A 1 173 ? 22.752 2.009 -9.936 1.00 94.62 173 GLU A C 1
ATOM 1380 O O . GLU A 1 173 ? 22.609 1.355 -8.900 1.00 94.62 173 GLU A O 1
ATOM 1385 N N . SER A 1 174 ? 21.771 2.746 -10.464 1.00 96.06 174 SER A N 1
ATOM 1386 C CA . SER A 1 174 ? 20.433 2.882 -9.893 1.00 96.06 174 SER A CA 1
ATOM 1387 C C . SER A 1 174 ? 19.342 2.515 -10.896 1.00 96.06 174 SER A C 1
ATOM 1389 O O . SER A 1 174 ? 19.511 2.628 -12.115 1.00 96.06 174 SER A O 1
ATOM 1391 N N . ILE A 1 175 ? 18.202 2.089 -10.362 1.00 97.31 175 ILE A N 1
ATOM 1392 C CA . ILE A 1 175 ? 16.959 1.883 -11.102 1.00 97.31 175 ILE A CA 1
ATOM 1393 C C . ILE A 1 175 ? 15.771 2.295 -10.239 1.00 97.31 175 ILE A C 1
ATOM 1395 O O . ILE A 1 175 ? 15.666 1.905 -9.075 1.00 97.31 175 ILE A O 1
ATOM 1399 N N . GLY A 1 176 ? 14.889 3.105 -10.815 1.00 97.44 176 GLY A N 1
ATOM 1400 C CA . GLY A 1 176 ? 13.608 3.475 -10.224 1.00 97.44 176 GLY A CA 1
ATOM 1401 C C . GLY A 1 176 ? 12.473 2.672 -10.849 1.00 97.44 176 GLY A C 1
ATOM 1402 O O . GLY A 1 176 ? 12.486 2.440 -12.056 1.00 97.44 176 GLY A O 1
ATOM 1403 N N . PHE A 1 177 ? 11.489 2.281 -10.044 1.00 97.38 177 PHE A N 1
ATOM 1404 C CA . PHE A 1 177 ? 10.269 1.604 -10.475 1.00 97.38 177 PHE A CA 1
ATOM 1405 C C . PHE A 1 177 ? 9.035 2.384 -10.030 1.00 97.38 177 PHE A C 1
ATOM 1407 O O . PHE A 1 177 ? 8.873 2.681 -8.841 1.00 97.38 177 PHE A O 1
ATOM 1414 N N . PHE A 1 178 ? 8.129 2.645 -10.969 1.00 95.81 178 PHE A N 1
ATOM 1415 C CA . PHE A 1 178 ? 6.861 3.310 -10.702 1.00 95.81 178 PHE A CA 1
ATOM 1416 C C . PHE A 1 178 ? 5.735 2.283 -10.665 1.00 95.81 178 PHE A C 1
ATOM 1418 O O . PHE A 1 178 ? 5.418 1.619 -11.654 1.00 95.81 178 PHE A O 1
ATOM 1425 N N . LEU A 1 179 ? 5.137 2.158 -9.485 1.00 94.31 179 LEU A N 1
ATOM 1426 C CA . LEU A 1 179 ? 3.981 1.307 -9.241 1.00 94.31 179 LEU A CA 1
ATOM 1427 C C . LEU A 1 179 ? 2.669 2.050 -9.545 1.00 94.31 179 LEU A C 1
ATOM 1429 O O . LEU A 1 179 ? 2.569 3.247 -9.256 1.00 94.31 179 LEU A O 1
ATOM 1433 N N . PRO A 1 180 ? 1.659 1.360 -10.107 1.00 90.06 180 PRO A N 1
ATOM 1434 C CA . PRO A 1 180 ? 0.360 1.960 -10.377 1.00 90.06 180 PRO A CA 1
ATOM 1435 C C . PRO A 1 180 ? -0.414 2.247 -9.077 1.00 90.06 180 PRO A C 1
ATOM 1437 O O . PRO A 1 180 ? -0.241 1.544 -8.078 1.00 90.06 180 PRO A O 1
ATOM 1440 N N . PRO A 1 181 ? -1.298 3.261 -9.072 1.00 86.75 181 PRO A N 1
ATOM 1441 C CA . PRO A 1 181 ? -2.146 3.548 -7.923 1.00 86.75 181 PRO A CA 1
ATOM 1442 C C . PRO 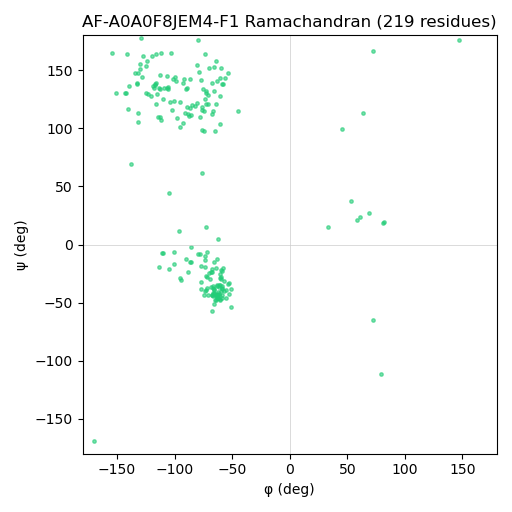A 1 181 ? -3.168 2.429 -7.701 1.00 86.75 181 PRO A C 1
ATOM 1444 O O . PRO A 1 181 ? -3.803 1.941 -8.641 1.00 86.75 181 PRO A O 1
ATOM 1447 N N . LEU A 1 182 ? -3.387 2.070 -6.436 1.00 85.56 182 LEU A N 1
ATOM 1448 C CA . LEU A 1 182 ? -4.391 1.080 -6.065 1.00 85.56 182 LEU A CA 1
ATOM 1449 C C . LEU A 1 182 ? -5.803 1.664 -6.207 1.00 85.56 182 LEU A C 1
ATOM 1451 O O . LEU A 1 182 ? -6.136 2.689 -5.604 1.00 85.56 182 LEU A O 1
ATOM 1455 N N . LYS A 1 183 ? -6.679 0.997 -6.966 1.00 81.88 183 LYS A N 1
ATOM 1456 C CA . LYS A 1 183 ? -8.054 1.477 -7.138 1.00 81.88 183 LYS A CA 1
ATOM 1457 C C . LYS A 1 183 ? -8.875 1.257 -5.871 1.00 81.88 183 LYS A C 1
ATOM 1459 O O . LYS A 1 183 ? -8.995 0.140 -5.367 1.00 81.88 183 LYS A O 1
ATOM 1464 N N . ARG A 1 184 ? -9.564 2.312 -5.422 1.00 78.75 184 ARG A N 1
ATOM 1465 C CA . ARG A 1 184 ? -10.422 2.274 -4.221 1.00 78.75 184 ARG A CA 1
ATOM 1466 C C . ARG A 1 184 ? -11.484 1.177 -4.274 1.00 78.75 184 ARG A C 1
ATOM 1468 O O . ARG A 1 184 ? -11.740 0.517 -3.274 1.00 78.75 184 ARG A O 1
ATOM 1475 N N . ASN A 1 185 ? -12.076 0.965 -5.448 1.00 80.12 185 ASN A N 1
ATOM 1476 C CA . ASN A 1 185 ? -13.137 -0.024 -5.636 1.00 80.12 185 ASN A CA 1
ATOM 1477 C C . ASN A 1 185 ? -12.624 -1.470 -5.534 1.00 80.12 185 ASN A C 1
ATOM 1479 O O . ASN A 1 185 ? -13.390 -2.366 -5.190 1.00 80.12 185 ASN A O 1
ATOM 1483 N N . GLU A 1 186 ? -11.336 -1.700 -5.797 1.00 81.94 186 GLU A N 1
ATOM 1484 C CA . GLU A 1 186 ? -10.706 -3.022 -5.727 1.00 81.94 186 GLU A CA 1
ATOM 1485 C C . GLU A 1 186 ? -10.179 -3.321 -4.312 1.00 81.94 186 GLU A C 1
ATOM 1487 O O . GLU A 1 186 ? -10.105 -4.483 -3.914 1.00 81.94 186 GLU A O 1
ATOM 1492 N N . PHE A 1 187 ? -9.903 -2.286 -3.509 1.00 83.62 187 PHE A N 1
ATOM 1493 C CA . PHE A 1 187 ? -9.302 -2.395 -2.176 1.00 83.62 187 PHE A CA 1
ATOM 1494 C C . PHE A 1 187 ? -10.016 -3.391 -1.249 1.00 83.62 187 PHE A C 1
ATOM 1496 O O . PHE A 1 187 ? -9.394 -4.319 -0.731 1.00 83.62 187 PHE A O 1
ATOM 1503 N N . PHE A 1 188 ? -11.332 -3.255 -1.056 1.00 81.25 188 PHE A N 1
ATOM 1504 C CA . PHE A 1 188 ? -12.074 -4.169 -0.179 1.00 81.25 188 PHE A CA 1
ATOM 1505 C C . PHE A 1 188 ? -12.130 -5.598 -0.721 1.00 81.25 188 PHE A C 1
ATOM 1507 O O . PHE A 1 188 ? -12.106 -6.547 0.064 1.00 81.25 188 PHE A O 1
ATOM 1514 N N . ALA A 1 189 ? -12.222 -5.769 -2.042 1.00 84.25 189 ALA A N 1
ATOM 1515 C CA . ALA A 1 189 ? -12.222 -7.092 -2.659 1.00 84.25 189 ALA A CA 1
ATOM 1516 C C . ALA A 1 189 ? -10.866 -7.784 -2.450 1.00 84.25 189 ALA A C 1
ATOM 1518 O O . ALA A 1 189 ? -10.825 -8.947 -2.049 1.00 84.25 189 ALA A O 1
ATOM 1519 N N . LEU A 1 190 ? -9.769 -7.041 -2.620 1.00 85.75 190 LEU A N 1
ATOM 1520 C CA . LEU A 1 190 ? -8.409 -7.507 -2.362 1.00 85.75 190 LEU A CA 1
ATOM 1521 C C . LEU A 1 190 ? -8.196 -7.872 -0.894 1.00 85.75 190 LEU A C 1
ATOM 1523 O O . LEU A 1 190 ? -7.691 -8.953 -0.608 1.00 85.75 190 LEU A O 1
ATOM 1527 N N . ILE A 1 191 ? -8.639 -7.031 0.042 1.00 85.00 191 ILE A N 1
ATOM 1528 C CA . ILE A 1 191 ? -8.549 -7.322 1.478 1.00 85.00 191 ILE A CA 1
ATOM 1529 C C . ILE A 1 191 ? -9.373 -8.559 1.844 1.00 85.00 191 ILE A C 1
ATOM 1531 O O . ILE A 1 191 ? -8.893 -9.412 2.581 1.00 85.00 191 ILE A O 1
ATOM 1535 N N . LYS A 1 192 ? -10.590 -8.717 1.313 1.00 84.19 192 LYS A N 1
ATOM 1536 C CA . LYS A 1 192 ? -11.389 -9.932 1.553 1.00 84.19 192 LYS A CA 1
ATOM 1537 C C . LYS A 1 192 ? -10.716 -11.187 0.999 1.00 84.19 192 LYS A C 1
ATOM 1539 O O . LYS A 1 192 ? -10.827 -12.244 1.612 1.00 84.19 192 LYS A O 1
ATOM 1544 N N . LYS A 1 193 ? -10.029 -11.074 -0.141 1.00 86.69 193 LYS A N 1
ATOM 1545 C CA . LYS A 1 193 ? -9.312 -12.183 -0.781 1.00 86.69 193 LYS A CA 1
ATOM 1546 C C . LYS A 1 193 ? -8.018 -12.546 -0.042 1.00 86.69 193 LYS A C 1
ATOM 1548 O O . LYS A 1 193 ? -7.736 -13.726 0.128 1.00 86.69 193 LYS A O 1
ATOM 1553 N N . LYS A 1 194 ? -7.235 -11.548 0.378 1.00 83.44 194 LYS A N 1
ATOM 1554 C CA . LYS A 1 194 ? -5.862 -11.721 0.893 1.00 83.44 194 LYS A CA 1
ATOM 1555 C C . LYS A 1 194 ? -5.714 -11.585 2.402 1.00 83.44 194 LYS A C 1
ATOM 1557 O O . LYS A 1 194 ? -4.723 -12.034 2.969 1.00 83.44 194 LYS A O 1
ATOM 1562 N N . GLY A 1 195 ? -6.662 -10.930 3.061 1.00 83.06 195 GLY A N 1
ATOM 1563 C CA . GLY A 1 195 ? -6.571 -10.509 4.456 1.00 83.06 195 GLY A CA 1
ATOM 1564 C C . GLY A 1 195 ? -5.605 -9.340 4.651 1.00 83.06 195 GLY A C 1
ATOM 1565 O O . GLY A 1 195 ? -6.025 -8.250 5.027 1.00 83.06 195 GLY A O 1
ATOM 1566 N N . ILE A 1 196 ? -4.315 -9.561 4.389 1.00 82.81 196 ILE A N 1
ATOM 1567 C CA . ILE A 1 196 ? -3.240 -8.586 4.598 1.00 82.81 196 ILE A CA 1
ATOM 1568 C C . ILE A 1 196 ? -2.634 -8.213 3.246 1.00 82.81 196 ILE A C 1
ATOM 1570 O O . ILE A 1 196 ? -2.268 -9.085 2.462 1.00 82.81 196 ILE A O 1
ATOM 1574 N N . LEU A 1 197 ? -2.525 -6.911 2.981 1.00 84.06 197 LEU A N 1
ATOM 1575 C CA . LEU A 1 197 ? -1.823 -6.412 1.803 1.00 84.06 197 LEU A CA 1
ATOM 1576 C C . LEU A 1 197 ? -0.305 -6.386 2.029 1.00 84.06 197 LEU A C 1
ATOM 1578 O O . LEU A 1 197 ? 0.139 -6.239 3.174 1.00 84.06 197 LEU A O 1
ATOM 1582 N N . PRO A 1 198 ? 0.493 -6.471 0.951 1.00 83.12 198 PRO A N 1
ATOM 1583 C CA . PRO A 1 198 ? 1.939 -6.324 1.032 1.00 83.12 198 PRO A CA 1
ATOM 1584 C C . PRO A 1 198 ? 2.328 -5.023 1.730 1.00 83.12 198 PRO A C 1
ATOM 1586 O O . PRO A 1 198 ? 1.641 -3.993 1.643 1.00 83.12 198 PRO A O 1
ATOM 1589 N N . ARG A 1 199 ? 3.453 -5.054 2.443 1.00 82.88 199 ARG A N 1
ATOM 1590 C CA . ARG A 1 199 ? 3.958 -3.864 3.129 1.00 82.88 199 ARG A CA 1
ATOM 1591 C C . ARG A 1 199 ? 4.236 -2.773 2.102 1.00 82.88 199 ARG A C 1
ATOM 1593 O O . ARG A 1 199 ? 4.689 -3.052 1.001 1.00 82.88 199 ARG A O 1
ATOM 1600 N N . LYS A 1 200 ? 3.972 -1.520 2.480 1.00 83.75 200 LYS A N 1
ATOM 1601 C CA . LYS A 1 200 ? 4.272 -0.354 1.635 1.00 83.75 200 LYS A CA 1
ATOM 1602 C C . LYS A 1 200 ? 3.676 -0.471 0.216 1.00 83.75 200 LYS A C 1
ATOM 1604 O O . LYS A 1 200 ? 4.308 -0.064 -0.756 1.00 83.75 200 LYS A O 1
ATOM 1609 N N . SER A 1 201 ? 2.469 -1.036 0.106 1.00 83.50 201 SER A N 1
ATOM 1610 C CA . SER A 1 201 ? 1.722 -1.106 -1.161 1.00 83.50 201 SER A CA 1
ATOM 1611 C C . SER A 1 201 ? 1.188 0.262 -1.591 1.00 83.50 201 SER A C 1
ATOM 1613 O O . SER A 1 201 ? 1.175 0.577 -2.774 1.00 83.50 201 SER A O 1
ATOM 1615 N N . PHE A 1 202 ? 0.743 1.075 -0.631 1.00 86.31 202 PHE A N 1
ATOM 1616 C CA . PHE A 1 202 ? 0.189 2.406 -0.867 1.00 86.31 202 PHE A CA 1
ATOM 1617 C C . PHE A 1 202 ? 0.371 3.299 0.370 1.00 86.31 202 PHE A C 1
ATOM 1619 O O . PHE A 1 202 ? 0.631 2.808 1.474 1.00 86.31 202 PHE A O 1
ATOM 1626 N N . SER A 1 203 ? 0.205 4.604 0.175 1.00 83.44 203 SER A N 1
ATOM 1627 C CA . SER A 1 203 ? 0.050 5.630 1.207 1.00 83.44 203 SER A CA 1
ATOM 1628 C C . SER A 1 203 ? -1.359 6.209 1.151 1.00 83.44 203 SER A C 1
ATOM 1630 O O . SER A 1 203 ? -1.947 6.331 0.077 1.00 83.44 203 SER A O 1
ATOM 1632 N N . LEU A 1 204 ? -1.892 6.574 2.314 1.00 80.12 204 LEU A N 1
ATOM 1633 C CA . LEU A 1 204 ? -3.100 7.384 2.420 1.00 80.12 204 LEU A CA 1
ATOM 1634 C C . LEU A 1 204 ? -2.706 8.864 2.360 1.00 80.12 204 LEU A C 1
ATOM 1636 O O . LEU A 1 204 ? -1.970 9.331 3.231 1.00 80.12 204 LEU A O 1
ATOM 1640 N N . GLY A 1 205 ? -3.179 9.572 1.334 1.00 72.75 205 GLY A N 1
ATOM 1641 C CA . GLY A 1 205 ? -2.871 10.984 1.096 1.00 72.75 205 GLY A CA 1
ATOM 1642 C C . GLY A 1 205 ? -1.436 11.240 0.622 1.00 72.75 205 GLY A C 1
ATOM 1643 O O . GLY A 1 205 ? -0.557 10.367 0.697 1.00 72.75 205 GLY A O 1
ATOM 1644 N N . LYS A 1 206 ? -1.193 12.462 0.135 1.00 63.97 206 LYS A N 1
ATOM 1645 C CA . LYS A 1 206 ? 0.133 12.873 -0.344 1.00 63.97 206 LYS A CA 1
ATOM 1646 C C . LYS A 1 206 ? 1.063 13.227 0.813 1.00 63.97 206 LYS A C 1
ATOM 1648 O O . LYS A 1 206 ? 0.643 13.743 1.846 1.00 63.97 206 LYS A O 1
ATOM 1653 N N . GLU A 1 207 ? 2.362 12.998 0.646 1.00 59.78 207 GLU A N 1
ATOM 1654 C CA . GLU A 1 207 ? 3.357 13.264 1.695 1.00 59.78 207 GLU A CA 1
ATOM 1655 C C . GLU A 1 207 ? 3.404 14.744 2.119 1.00 59.78 207 GLU A C 1
ATOM 1657 O O . GLU A 1 207 ? 3.522 15.072 3.296 1.00 59.78 207 GLU A O 1
ATOM 1662 N N . ASN A 1 208 ? 3.187 15.645 1.168 1.00 54.09 208 ASN A N 1
ATOM 1663 C CA . ASN A 1 208 ? 3.114 17.093 1.339 1.00 54.09 208 ASN A CA 1
ATOM 1664 C C . ASN A 1 208 ? 1.780 17.606 1.926 1.00 54.09 208 ASN A C 1
ATOM 1666 O O . ASN A 1 208 ? 1.715 18.785 2.295 1.00 54.09 208 ASN A O 1
ATOM 1670 N N . GLU A 1 209 ? 0.763 16.748 2.063 1.00 57.94 209 GLU A N 1
ATOM 1671 C CA . GLU A 1 209 ? -0.488 17.007 2.803 1.00 57.94 209 GLU A CA 1
ATOM 1672 C C . GLU A 1 209 ? -0.385 16.579 4.277 1.00 57.94 209 GLU A C 1
ATOM 1674 O O . GLU A 1 209 ? -1.148 17.046 5.115 1.00 57.94 209 GLU A O 1
ATOM 1679 N N . LYS A 1 210 ? 0.653 15.820 4.660 1.00 60.25 210 LYS A N 1
ATOM 1680 C CA . LYS A 1 210 ? 0.940 15.462 6.067 1.00 60.25 210 LYS A CA 1
ATOM 1681 C C . LYS A 1 210 ? 1.481 16.639 6.896 1.00 60.25 210 LYS A C 1
ATOM 1683 O O . LYS A 1 210 ? 2.043 16.446 7.973 1.00 60.25 210 LYS A O 1
ATOM 1688 N N . ARG A 1 211 ? 1.349 17.873 6.392 1.00 57.25 211 ARG A N 1
ATOM 1689 C CA . ARG A 1 211 ? 1.820 19.098 7.051 1.00 57.25 211 ARG A CA 1
ATOM 1690 C C . ARG A 1 211 ? 1.011 19.436 8.296 1.00 57.25 211 ARG A C 1
ATOM 1692 O O . ARG A 1 211 ? 1.584 20.014 9.213 1.00 57.25 211 ARG A O 1
ATOM 1699 N N . TYR A 1 212 ? -0.270 19.074 8.351 1.00 60.00 212 TYR A N 1
ATOM 1700 C CA . TYR A 1 212 ? -1.135 19.302 9.507 1.00 60.00 212 TYR A CA 1
ATOM 1701 C C . TYR A 1 212 ? -1.596 17.972 10.104 1.00 60.00 212 TYR A C 1
ATOM 1703 O O . TYR A 1 212 ? -1.942 17.045 9.383 1.00 60.00 212 TYR A O 1
ATOM 1711 N N . TYR A 1 213 ? -1.615 17.879 11.437 1.00 60.47 213 TYR A N 1
ATOM 1712 C CA . TYR A 1 213 ? -2.037 16.659 12.137 1.00 60.47 213 TYR A CA 1
ATOM 1713 C C . TYR A 1 213 ? -3.527 16.344 11.962 1.00 60.47 213 TYR A C 1
ATOM 1715 O O . TYR A 1 213 ? -3.927 15.201 12.146 1.00 60.47 213 TYR A O 1
ATOM 1723 N N . ILE A 1 214 ? -4.346 17.358 11.668 1.00 64.44 214 ILE A N 1
ATOM 1724 C CA . ILE A 1 214 ? -5.789 17.239 11.459 1.00 64.44 214 ILE A CA 1
ATOM 1725 C C . ILE A 1 214 ? -6.210 18.343 10.481 1.00 64.44 214 ILE A C 1
ATOM 1727 O O . ILE A 1 214 ? -5.908 19.518 10.704 1.00 64.44 214 ILE A O 1
ATOM 1731 N N . GLU A 1 215 ? -6.964 17.975 9.449 1.00 61.50 215 GLU A N 1
ATOM 1732 C CA . GLU A 1 215 ? -7.662 18.901 8.557 1.00 61.50 215 GLU A CA 1
ATOM 1733 C C . GLU A 1 215 ? -9.173 18.683 8.678 1.00 61.50 215 GLU A C 1
ATOM 1735 O O . GLU A 1 215 ? -9.650 17.554 8.749 1.00 61.50 215 GLU A O 1
ATOM 1740 N N . ALA A 1 216 ? -9.950 19.766 8.726 1.00 64.81 216 ALA A N 1
ATOM 1741 C CA . ALA A 1 216 ? -11.401 19.687 8.849 1.00 64.81 216 ALA A CA 1
ATOM 1742 C C . ALA A 1 216 ? -12.073 20.618 7.842 1.00 64.81 216 ALA A C 1
ATOM 1744 O O . ALA A 1 216 ? -11.664 21.766 7.659 1.00 64.81 216 ALA A O 1
ATOM 1745 N N . ARG A 1 217 ? -13.151 20.141 7.215 1.00 61.31 217 ARG A N 1
ATOM 1746 C CA . ARG A 1 217 ? -14.019 20.976 6.380 1.00 61.31 217 ARG A CA 1
ATOM 1747 C C . ARG A 1 217 ? -15.165 21.521 7.216 1.00 61.31 217 ARG A C 1
ATOM 1749 O O . ARG A 1 217 ? -15.758 20.811 8.027 1.00 61.31 217 ARG A O 1
ATOM 1756 N N . ARG A 1 218 ? -15.506 22.790 6.994 1.00 64.69 218 ARG A N 1
ATOM 1757 C CA . ARG A 1 218 ? -16.708 23.381 7.581 1.00 64.69 218 ARG A CA 1
ATOM 1758 C C . ARG A 1 218 ? -17.927 22.663 7.006 1.00 64.69 218 ARG A C 1
ATOM 1760 O O . ARG A 1 218 ? -18.135 22.689 5.797 1.00 64.69 218 ARG A O 1
ATOM 1767 N N . ILE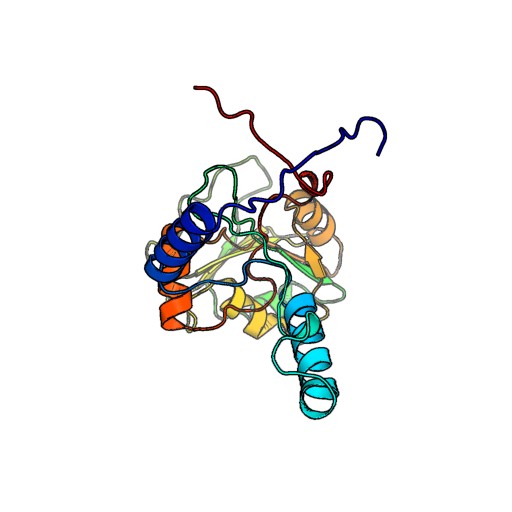 A 1 219 ? -18.736 22.057 7.870 1.00 72.88 219 ILE A N 1
ATOM 1768 C CA . ILE A 1 219 ? -20.049 21.546 7.476 1.00 72.88 219 ILE A CA 1
ATOM 1769 C C . ILE A 1 219 ? -20.907 22.762 7.123 1.00 72.88 219 ILE A C 1
ATOM 1771 O O . ILE A 1 219 ? -21.157 23.621 7.972 1.00 72.88 219 ILE A O 1
ATOM 1775 N N . MET A 1 220 ? -21.296 22.864 5.856 1.00 61.53 220 MET A N 1
ATOM 1776 C CA . MET A 1 220 ? -22.276 23.841 5.401 1.00 61.53 220 MET A CA 1
ATOM 1777 C C . MET A 1 220 ? -23.656 23.195 5.517 1.00 61.53 220 MET A C 1
ATOM 1779 O O . MET A 1 220 ? -23.882 22.142 4.923 1.00 61.53 220 MET A O 1
ATOM 1783 N N . GLN A 1 221 ? -24.521 23.788 6.340 1.00 42.72 221 GLN A N 1
ATOM 1784 C CA . GLN A 1 221 ? -25.952 23.480 6.378 1.00 42.72 221 GLN A CA 1
ATOM 1785 C C . GLN A 1 221 ? -26.691 24.319 5.342 1.00 42.72 221 GLN A C 1
ATOM 1787 O O . GLN A 1 221 ? -26.260 25.478 5.130 1.00 42.72 221 GLN A O 1
#

Organism: Methanosarcina mazei (NCBI:txid2209)

Solvent-accessible surface area (backbone atoms only — not comparable to full-atom values): 13978 Å² total; per-residue (Å²): 123,88,90,70,84,87,89,85,85,77,85,86,77,55,64,69,60,52,52,52,53,47,55,53,57,64,68,68,64,83,84,76,84,85,70,59,62,69,60,52,50,50,47,49,55,51,30,70,71,44,57,89,80,47,65,91,81,44,70,66,75,57,80,94,78,84,91,75,66,79,81,39,87,87,55,41,54,36,29,40,25,44,35,38,60,88,43,61,53,68,68,54,58,70,70,49,94,43,52,75,47,72,55,87,59,103,65,78,94,67,77,71,87,78,66,64,99,61,53,37,70,37,38,38,33,32,61,88,50,44,30,32,40,36,26,75,75,58,94,54,96,46,59,64,55,60,49,43,76,74,47,67,93,50,70,69,45,80,42,72,52,65,68,58,38,57,57,54,7,39,34,85,39,16,31,16,36,48,55,71,60,65,54,75,85,49,47,63,58,49,36,73,73,59,67,67,78,70,82,72,57,56,38,84,41,58,80,84,65,65,78,52,98,74,86,83,80,83,85,81,130

Mean predicted aligned error: 8.77 Å

Radius of gyration: 22.12 Å; Cα contacts (8 Å, |Δi|>4): 248; chains: 1; bounding box: 53×44×64 Å

Foldseek 3Di:
DPPDDDDDDDDDPDPVVVVVVVVVVVVVPDDDCQDCPVVVVVLVVVCVVCVVPDDPPPPSVDDDDDDDDLPPPQKFWFFKKKKFAPADVVVLVVQDPFDWDFDPDDDDDDDPPPDPPAFDWKWKAALVTTTIGTGRDDPDPANCCSVCVSPVVGDMDIHRDVVVLNVRRSDPRMMIIDGDGDDSVCVVVCCVVPVDDDPRRTDTDGPVVVPDPDDDDDDDD

Secondary structure (DSSP, 8-state):
-TT-----------HHHHHHHHHHHHHT------S-HHHHHHHHHHHHHHTTTS-TT-GGGS-------TT-TT--EEE-EEEEESS-HHHHHTTS-SEEEE--SS-S----S---SSSEEEEEEESS-EEEEEESS-SSSSHHHHHHHHHTTS-EEEES-HHHHHHHHTSTTEEEEEPPPPPHHHHHHHHHHHSSPPTTSEEES-GGGTTSS--------